Protein AF-A0A7S1UWD3-F1 (afdb_monomer_lite)

Structure (mmCIF, N/CA/C/O backbone):
data_AF-A0A7S1UWD3-F1
#
_entry.id   AF-A0A7S1UWD3-F1
#
loop_
_atom_site.group_PDB
_atom_site.id
_atom_site.type_symbol
_atom_site.label_atom_id
_atom_site.label_alt_id
_atom_site.label_comp_id
_atom_site.label_asym_id
_atom_site.label_entity_id
_atom_site.label_seq_id
_atom_site.pdbx_PDB_ins_code
_atom_site.Cartn_x
_atom_site.Cartn_y
_atom_site.Cartn_z
_atom_site.occupancy
_atom_site.B_iso_or_equiv
_atom_site.auth_seq_id
_atom_site.auth_comp_id
_atom_site.auth_asym_id
_atom_site.auth_atom_id
_atom_site.pdbx_PDB_model_num
ATOM 1 N N . ASP A 1 1 ? 11.982 -4.960 -33.758 1.00 62.12 1 ASP A N 1
ATOM 2 C CA . ASP A 1 1 ? 10.797 -4.150 -33.441 1.00 62.12 1 ASP A CA 1
ATOM 3 C C . ASP A 1 1 ? 10.276 -4.615 -32.092 1.00 62.12 1 ASP A C 1
ATOM 5 O O . ASP A 1 1 ? 10.115 -5.824 -31.937 1.00 62.12 1 ASP A O 1
ATOM 9 N N . ALA A 1 2 ? 10.135 -3.723 -31.107 1.00 64.19 2 ALA A N 1
ATOM 10 C CA . ALA A 1 2 ? 9.857 -4.114 -29.715 1.00 64.19 2 ALA A CA 1
ATOM 11 C C . ALA A 1 2 ? 8.554 -4.932 -29.602 1.00 64.19 2 ALA A C 1
ATOM 13 O O . ALA A 1 2 ? 8.504 -5.930 -28.877 1.00 64.19 2 ALA A O 1
ATOM 14 N N . ASP A 1 3 ? 7.560 -4.586 -30.423 1.00 70.38 3 ASP A N 1
ATOM 15 C CA . ASP A 1 3 ? 6.267 -5.271 -30.523 1.00 70.38 3 ASP A CA 1
ATOM 16 C C . ASP A 1 3 ? 6.374 -6.713 -31.040 1.00 70.38 3 ASP A C 1
ATOM 18 O O . ASP A 1 3 ? 5.574 -7.573 -30.670 1.00 70.38 3 ASP A O 1
ATOM 22 N N . VAL A 1 4 ? 7.364 -7.012 -31.888 1.00 78.88 4 VAL A N 1
ATOM 23 C CA . VAL A 1 4 ? 7.587 -8.370 -32.413 1.00 78.88 4 VAL A CA 1
ATOM 24 C C . VAL A 1 4 ? 8.214 -9.258 -31.337 1.00 78.88 4 VAL A C 1
ATOM 26 O O . VAL A 1 4 ? 7.774 -10.393 -31.152 1.00 78.88 4 VAL A O 1
ATOM 29 N N . THR A 1 5 ? 9.168 -8.730 -30.566 1.00 86.38 5 THR A N 1
ATOM 30 C CA . THR A 1 5 ? 9.818 -9.446 -29.454 1.00 86.38 5 THR A CA 1
ATOM 31 C C . THR A 1 5 ? 8.854 -9.774 -28.313 1.00 86.38 5 THR A C 1
ATOM 33 O O . THR A 1 5 ? 8.810 -10.922 -27.885 1.00 86.38 5 THR A O 1
ATOM 36 N N . TRP A 1 6 ? 7.988 -8.839 -27.896 1.00 90.94 6 TRP A N 1
ATOM 37 C CA . TRP A 1 6 ? 6.956 -9.104 -26.876 1.00 90.94 6 TRP A CA 1
ATOM 38 C C . TRP A 1 6 ? 5.924 -10.162 -27.307 1.00 90.94 6 TRP A C 1
ATOM 40 O O . TRP A 1 6 ? 5.303 -10.826 -26.467 1.00 90.94 6 TRP A O 1
ATOM 50 N N . ARG A 1 7 ? 5.719 -10.338 -28.618 1.00 86.81 7 ARG A N 1
ATOM 51 C CA . ARG A 1 7 ? 4.835 -11.377 -29.165 1.00 86.81 7 ARG A CA 1
ATOM 52 C C . ARG A 1 7 ? 5.518 -12.738 -29.227 1.00 86.81 7 ARG A C 1
ATOM 54 O O . ARG A 1 7 ? 4.904 -13.711 -28.792 1.00 86.81 7 ARG A O 1
ATOM 61 N N . GLN A 1 8 ? 6.740 -12.787 -29.755 1.00 90.44 8 GLN A N 1
ATOM 62 C CA . GLN A 1 8 ? 7.471 -14.026 -30.037 1.00 90.44 8 GLN A CA 1
ATOM 63 C C . GLN A 1 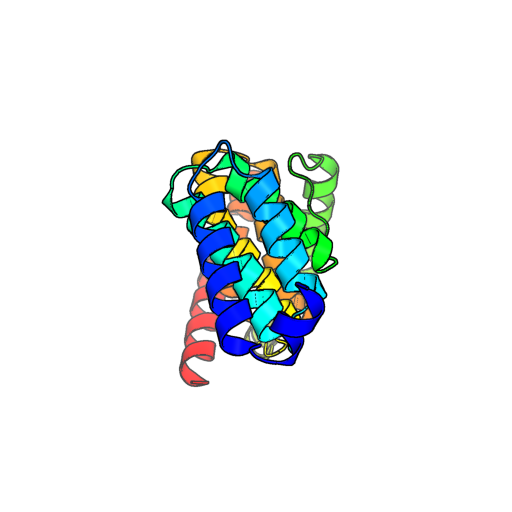8 ? 8.158 -14.613 -28.798 1.00 90.44 8 GLN A C 1
ATOM 65 O O . GLN A 1 8 ? 8.059 -15.811 -28.573 1.00 90.44 8 GLN A O 1
ATOM 70 N N . GLU A 1 9 ? 8.778 -13.771 -27.971 1.00 92.31 9 GLU A N 1
ATOM 71 C CA . GLU A 1 9 ? 9.631 -14.168 -26.843 1.00 92.31 9 GLU A CA 1
ATOM 72 C C . GLU A 1 9 ? 9.162 -13.481 -25.552 1.00 92.31 9 GLU A C 1
ATOM 74 O O . GLU A 1 9 ? 9.912 -12.756 -24.897 1.00 92.31 9 GLU A O 1
ATOM 79 N N . TYR A 1 10 ? 7.878 -13.644 -25.215 1.00 93.06 10 TYR A N 1
ATOM 80 C CA . TYR A 1 10 ? 7.227 -12.898 -24.130 1.00 93.06 10 TYR A CA 1
ATOM 81 C C . TYR A 1 10 ? 7.935 -13.044 -22.782 1.00 93.06 10 TYR A C 1
ATOM 83 O O . TYR A 1 10 ? 8.264 -12.033 -22.168 1.00 93.06 10 TYR A O 1
ATOM 91 N N . ASP A 1 11 ? 8.187 -14.277 -22.340 1.00 91.44 11 ASP A N 1
ATOM 92 C CA . ASP A 1 11 ? 8.731 -14.538 -21.004 1.00 91.44 11 ASP A CA 1
ATOM 93 C C . ASP A 1 11 ? 10.151 -13.980 -20.859 1.00 91.44 11 ASP A C 1
ATOM 95 O O . ASP A 1 11 ? 10.463 -13.318 -19.869 1.00 91.44 11 ASP A O 1
ATOM 99 N N . LEU A 1 12 ? 10.991 -14.166 -21.885 1.00 92.88 12 LEU A N 1
ATOM 100 C CA . LEU A 1 12 ? 12.338 -13.598 -21.924 1.00 92.88 12 LEU A CA 1
ATOM 101 C C . LEU A 1 12 ? 12.298 -12.067 -21.970 1.00 92.88 12 LEU A C 1
ATOM 103 O O . LEU A 1 12 ? 13.032 -11.404 -21.238 1.00 92.88 12 LEU A O 1
ATOM 107 N N . THR A 1 13 ? 11.430 -11.498 -22.808 1.00 94.06 13 THR A N 1
ATOM 108 C CA . THR A 1 13 ? 11.299 -10.043 -22.943 1.00 94.06 13 THR A CA 1
ATOM 109 C C . THR A 1 13 ? 10.831 -9.421 -21.631 1.00 94.06 13 THR A C 1
ATOM 111 O O . THR A 1 13 ? 11.405 -8.425 -21.191 1.00 94.06 13 THR A O 1
ATOM 114 N N . LEU A 1 14 ? 9.844 -10.029 -20.971 1.00 92.75 14 LEU A N 1
ATOM 115 C CA . LEU A 1 14 ? 9.355 -9.605 -19.665 1.00 92.75 14 LEU A CA 1
ATOM 116 C C . LEU A 1 14 ? 10.456 -9.680 -18.603 1.00 92.75 14 LEU A C 1
ATOM 118 O O . LEU A 1 14 ? 10.642 -8.717 -17.865 1.00 92.75 14 LEU A O 1
ATOM 122 N N . ALA A 1 15 ? 11.197 -10.789 -18.541 1.00 91.94 15 ALA A N 1
ATOM 123 C CA . ALA A 1 15 ? 12.293 -10.956 -17.589 1.00 91.94 15 ALA A CA 1
ATOM 124 C C . ALA A 1 15 ? 13.366 -9.870 -17.763 1.00 91.94 15 ALA A C 1
ATOM 126 O O . ALA A 1 15 ? 13.742 -9.223 -16.791 1.00 91.94 15 ALA A O 1
ATOM 127 N N . LEU A 1 16 ? 13.792 -9.600 -19.001 1.00 93.00 16 LEU A N 1
ATOM 128 C CA . LEU A 1 16 ? 14.777 -8.553 -19.291 1.00 93.00 16 LEU A CA 1
ATOM 129 C C . LEU A 1 16 ? 14.284 -7.156 -18.901 1.00 93.00 16 LEU A C 1
ATOM 131 O O . LEU A 1 16 ? 15.054 -6.371 -18.352 1.00 93.00 16 LEU A O 1
ATOM 135 N N . HIS A 1 17 ? 13.013 -6.838 -19.160 1.00 92.69 17 HIS A N 1
ATOM 136 C CA . HIS A 1 17 ? 12.462 -5.542 -18.765 1.00 92.69 17 HIS A CA 1
ATOM 137 C C . HIS A 1 17 ? 12.309 -5.420 -17.245 1.00 92.69 17 HIS A C 1
ATOM 139 O O . HIS A 1 17 ? 12.583 -4.347 -16.715 1.00 92.69 17 HIS A O 1
ATOM 145 N N . ASN A 1 18 ? 11.926 -6.491 -16.538 1.00 90.25 18 ASN A N 1
ATOM 146 C CA . ASN A 1 18 ? 11.877 -6.491 -15.072 1.00 90.25 18 ASN A CA 1
ATOM 147 C C . ASN A 1 18 ? 13.268 -6.233 -14.475 1.00 90.25 18 ASN A C 1
ATOM 149 O O . ASN A 1 18 ? 13.407 -5.365 -13.618 1.00 90.25 18 ASN A O 1
ATOM 153 N N . GLU A 1 19 ? 14.307 -6.910 -14.974 1.00 89.81 19 GLU A N 1
ATOM 154 C CA . GLU A 1 19 ? 15.689 -6.683 -14.526 1.00 89.81 19 GLU A CA 1
ATOM 155 C C . GLU A 1 19 ? 16.173 -5.262 -14.843 1.00 89.81 19 GLU A C 1
ATOM 157 O O . GLU A 1 19 ? 16.812 -4.616 -14.012 1.00 89.81 19 GLU A O 1
ATOM 162 N N . LEU A 1 20 ? 15.824 -4.730 -16.020 1.00 90.62 20 LEU A N 1
ATOM 163 C CA . LEU A 1 20 ? 16.138 -3.349 -16.381 1.00 90.62 20 LEU A CA 1
ATOM 164 C C . LEU A 1 20 ? 15.432 -2.341 -15.462 1.00 90.62 20 LEU A C 1
ATOM 166 O O . LEU A 1 20 ? 16.062 -1.374 -15.029 1.00 90.62 20 LEU A O 1
ATOM 170 N N . ALA A 1 21 ? 14.149 -2.556 -15.153 1.00 88.81 21 ALA A N 1
ATOM 171 C CA . ALA A 1 21 ? 13.386 -1.708 -14.240 1.00 88.81 21 ALA A CA 1
ATOM 172 C C . ALA A 1 21 ? 14.008 -1.735 -12.839 1.00 88.81 21 ALA A C 1
ATOM 174 O O . ALA A 1 21 ? 14.338 -0.683 -12.295 1.00 88.81 21 ALA A O 1
ATOM 175 N N . LEU A 1 22 ? 14.272 -2.933 -12.309 1.00 85.44 22 LEU A N 1
ATOM 176 C CA . LEU A 1 22 ? 14.923 -3.145 -11.018 1.00 85.44 22 LEU A CA 1
ATOM 177 C C . LEU A 1 22 ? 16.284 -2.452 -10.923 1.00 85.44 22 LEU A C 1
ATOM 179 O O . LEU A 1 22 ? 16.548 -1.738 -9.955 1.00 85.44 22 LEU A O 1
ATOM 183 N N . ALA A 1 23 ? 17.150 -2.643 -11.920 1.00 87.56 23 ALA A N 1
ATOM 184 C CA . ALA A 1 23 ? 18.456 -1.994 -11.963 1.00 87.56 23 ALA A CA 1
ATOM 185 C C . ALA A 1 23 ? 18.325 -0.465 -12.017 1.00 87.56 23 ALA A C 1
ATOM 187 O O . ALA A 1 23 ? 19.024 0.238 -11.290 1.00 87.56 23 ALA A O 1
ATOM 188 N N . SER A 1 24 ? 17.389 0.047 -12.822 1.00 86.62 24 SER A N 1
ATOM 189 C CA . SER A 1 24 ? 17.163 1.488 -12.969 1.00 86.62 24 SER A CA 1
ATOM 190 C C . SER A 1 24 ? 16.614 2.121 -11.689 1.00 86.62 24 SER A C 1
ATOM 192 O O . SER A 1 24 ? 17.069 3.191 -11.309 1.00 86.62 24 SER A O 1
ATOM 194 N N . CYS A 1 25 ? 15.683 1.462 -10.995 1.00 82.44 25 CYS A N 1
ATOM 195 C CA . CYS A 1 25 ? 15.101 1.950 -9.739 1.00 82.44 25 CYS A CA 1
ATOM 196 C C . CYS A 1 25 ? 16.119 1.987 -8.579 1.00 82.44 25 CYS A C 1
ATOM 198 O O . CYS A 1 25 ? 16.052 2.839 -7.691 1.00 82.44 25 CYS A O 1
ATOM 200 N N . LYS A 1 26 ? 17.138 1.119 -8.613 1.00 83.06 26 LYS A N 1
ATOM 201 C CA . LYS A 1 26 ? 18.255 1.165 -7.655 1.00 83.06 26 LYS A CA 1
ATOM 202 C C . LYS A 1 26 ? 19.197 2.353 -7.876 1.00 83.06 26 LYS A C 1
ATOM 204 O O . LYS A 1 26 ? 19.932 2.721 -6.962 1.00 83.06 26 LYS A O 1
ATOM 209 N N . CYS A 1 27 ? 19.175 2.981 -9.047 1.00 81.00 27 CYS A N 1
ATOM 210 C CA . CYS A 1 27 ? 19.981 4.158 -9.353 1.00 81.00 27 CYS A CA 1
ATOM 211 C C . CYS A 1 27 ? 19.122 5.430 -9.248 1.00 81.00 27 CYS A C 1
ATOM 213 O O . CYS A 1 27 ? 18.302 5.680 -10.126 1.00 81.00 27 CYS A O 1
ATOM 215 N N . ALA A 1 28 ? 19.342 6.270 -8.228 1.00 63.59 28 ALA A N 1
ATOM 216 C CA . ALA A 1 28 ? 18.534 7.476 -7.971 1.00 63.59 28 ALA A CA 1
ATOM 217 C C . ALA A 1 28 ? 18.358 8.390 -9.206 1.00 63.59 28 ALA A C 1
ATOM 219 O O . ALA A 1 28 ? 17.270 8.887 -9.487 1.00 63.59 28 ALA A O 1
ATOM 220 N N . GLU A 1 29 ? 19.410 8.552 -10.015 1.00 70.75 29 GLU A N 1
ATOM 221 C CA . GLU A 1 29 ? 19.400 9.396 -11.222 1.00 70.75 29 GLU A CA 1
ATOM 222 C C . GLU A 1 29 ? 18.566 8.817 -12.387 1.00 70.75 29 GLU A C 1
ATOM 224 O O . GLU A 1 29 ? 18.327 9.495 -13.384 1.00 70.75 29 GLU A O 1
ATOM 229 N N . SER A 1 30 ? 18.106 7.565 -12.283 1.00 74.69 30 SER A N 1
ATOM 230 C CA . SER A 1 30 ? 17.437 6.813 -13.357 1.00 74.69 30 SER A CA 1
ATOM 231 C C . SER A 1 30 ? 15.945 6.580 -13.114 1.00 74.69 30 SER A C 1
ATOM 233 O O . SER A 1 30 ? 15.326 5.765 -13.796 1.00 74.69 30 SER A O 1
ATOM 235 N N . ASN A 1 31 ? 15.318 7.331 -12.208 1.00 71.00 31 ASN A N 1
ATOM 236 C CA . ASN A 1 31 ? 13.901 7.166 -11.875 1.00 71.00 31 ASN A CA 1
ATOM 237 C C . ASN A 1 31 ? 12.952 7.274 -13.081 1.00 71.00 31 ASN A C 1
ATOM 239 O O . ASN A 1 31 ? 12.037 6.467 -13.235 1.00 71.00 31 ASN A O 1
ATOM 243 N N . ALA A 1 32 ? 13.206 8.226 -13.984 1.00 79.69 32 ALA A N 1
ATOM 244 C CA . ALA A 1 32 ? 12.443 8.363 -15.225 1.00 79.69 32 ALA A CA 1
ATOM 245 C C . ALA A 1 32 ? 12.623 7.152 -16.160 1.00 79.69 32 ALA A C 1
ATOM 247 O O . ALA A 1 32 ? 11.694 6.768 -16.870 1.00 79.69 32 ALA A O 1
ATOM 248 N N . ILE A 1 33 ? 13.807 6.528 -16.148 1.00 85.62 33 ILE A N 1
ATOM 249 C CA . ILE A 1 33 ? 14.084 5.298 -16.899 1.00 85.62 33 ILE A CA 1
ATOM 250 C C . ILE A 1 33 ? 13.343 4.128 -16.253 1.00 85.62 33 ILE A C 1
ATOM 252 O O . ILE A 1 33 ? 12.736 3.341 -16.978 1.00 85.62 33 ILE A O 1
ATOM 256 N N . CYS A 1 34 ? 13.326 4.044 -14.919 1.00 86.12 34 CYS A N 1
ATOM 257 C CA . CYS A 1 34 ? 12.550 3.030 -14.213 1.00 86.12 34 CYS A CA 1
ATOM 258 C C . CYS A 1 34 ? 11.057 3.145 -14.554 1.00 86.12 34 CYS A C 1
ATOM 260 O O . CYS A 1 34 ? 10.484 2.187 -15.064 1.00 86.12 34 CYS A O 1
ATOM 262 N N . GLN A 1 35 ? 10.455 4.332 -14.399 1.00 84.62 35 GLN A N 1
ATOM 263 C CA . GLN A 1 35 ? 9.047 4.572 -14.748 1.00 84.62 35 GLN A CA 1
ATOM 264 C C . GLN A 1 35 ? 8.747 4.214 -16.205 1.00 84.62 35 GLN A C 1
ATOM 266 O O . GLN A 1 35 ? 7.854 3.418 -16.461 1.00 84.62 35 GLN A O 1
ATOM 271 N N . LYS A 1 36 ? 9.557 4.687 -17.160 1.00 89.69 36 LYS A N 1
ATOM 272 C CA . LYS A 1 36 ? 9.378 4.361 -18.583 1.00 89.69 36 LYS A CA 1
ATOM 273 C C . LYS A 1 36 ? 9.504 2.860 -18.877 1.00 89.69 36 LYS A C 1
ATOM 275 O O . LYS A 1 36 ? 8.805 2.328 -19.744 1.00 89.69 36 LYS A O 1
ATOM 280 N N . THR A 1 37 ? 10.415 2.172 -18.192 1.00 90.44 37 THR A N 1
ATOM 281 C CA . THR A 1 37 ? 10.592 0.721 -18.343 1.00 90.44 37 THR A CA 1
ATOM 282 C C . THR A 1 37 ? 9.378 -0.012 -17.787 1.00 90.44 37 THR A C 1
ATOM 284 O O . THR A 1 37 ? 8.851 -0.903 -18.451 1.00 90.44 37 THR A O 1
ATOM 287 N N . VAL A 1 38 ? 8.871 0.418 -16.631 1.00 90.06 38 VAL A N 1
ATOM 288 C CA . VAL A 1 38 ? 7.646 -0.125 -16.044 1.00 90.06 38 VAL A CA 1
ATOM 289 C C . VAL A 1 38 ? 6.444 0.157 -16.939 1.00 90.06 38 VAL A C 1
ATOM 291 O O . VAL A 1 38 ? 5.722 -0.780 -17.242 1.00 90.06 38 VAL A O 1
ATOM 294 N N . ASP A 1 39 ? 6.278 1.359 -17.488 1.00 90.81 39 ASP A N 1
ATOM 295 C CA . ASP A 1 39 ? 5.228 1.668 -18.472 1.00 90.81 39 ASP A CA 1
ATOM 296 C C . ASP A 1 39 ? 5.269 0.736 -19.688 1.00 90.81 39 ASP A C 1
ATOM 298 O O . ASP A 1 39 ? 4.234 0.275 -20.183 1.00 90.81 39 ASP A O 1
ATOM 302 N N . THR A 1 40 ? 6.477 0.413 -20.154 1.00 92.75 40 THR A N 1
ATOM 303 C CA . THR A 1 40 ? 6.677 -0.534 -21.257 1.00 92.75 40 THR A CA 1
ATOM 304 C C . THR A 1 40 ? 6.215 -1.936 -20.864 1.00 92.75 40 THR A C 1
ATOM 306 O O . THR A 1 40 ? 5.530 -2.592 -21.650 1.00 92.75 40 THR A O 1
ATOM 309 N N . ILE A 1 41 ? 6.529 -2.383 -19.643 1.00 92.31 41 ILE A N 1
ATOM 310 C CA . ILE A 1 41 ? 6.026 -3.648 -19.092 1.00 92.31 41 ILE A CA 1
ATOM 311 C C . ILE A 1 41 ? 4.496 -3.600 -19.012 1.00 92.31 41 ILE A C 1
ATOM 313 O O . ILE A 1 41 ? 3.829 -4.465 -19.574 1.00 92.31 41 ILE A O 1
ATOM 317 N N . LEU A 1 42 ? 3.926 -2.564 -18.392 1.00 90.25 42 LEU A N 1
ATOM 318 C CA . LEU A 1 42 ? 2.484 -2.394 -18.191 1.00 90.25 42 LEU A CA 1
ATOM 319 C C . LEU A 1 42 ? 1.690 -2.414 -19.500 1.00 90.25 42 LEU A C 1
ATOM 321 O O . LEU A 1 42 ? 0.586 -2.955 -19.533 1.00 90.25 42 LEU A O 1
ATOM 325 N N . SER A 1 43 ? 2.263 -1.872 -20.574 1.00 91.69 43 SER A N 1
ATOM 326 C CA . SER A 1 43 ? 1.649 -1.849 -21.906 1.00 91.69 43 SER A CA 1
ATOM 327 C C . SER A 1 43 ? 1.654 -3.214 -22.604 1.00 91.69 43 SER A C 1
ATOM 329 O O . SER A 1 43 ? 0.873 -3.428 -23.527 1.00 91.69 43 SER A O 1
ATOM 331 N N . ASN A 1 44 ? 2.524 -4.139 -22.180 1.00 91.94 44 ASN A N 1
ATOM 332 C CA . ASN A 1 44 ? 2.742 -5.425 -22.848 1.00 91.94 44 ASN A CA 1
ATOM 333 C C . ASN A 1 44 ? 2.388 -6.651 -21.998 1.00 91.94 44 ASN A C 1
ATOM 335 O O . ASN A 1 44 ? 2.346 -7.770 -22.521 1.00 91.94 44 ASN A O 1
ATOM 339 N N . VAL A 1 45 ? 2.150 -6.493 -20.693 1.00 90.00 45 VAL A N 1
ATOM 340 C CA . VAL A 1 45 ? 1.805 -7.627 -19.833 1.00 90.00 45 VAL A CA 1
ATOM 341 C C . VAL A 1 45 ? 0.496 -8.290 -20.253 1.00 90.00 45 VAL A C 1
ATOM 343 O O . VAL A 1 45 ? -0.504 -7.641 -20.545 1.00 90.00 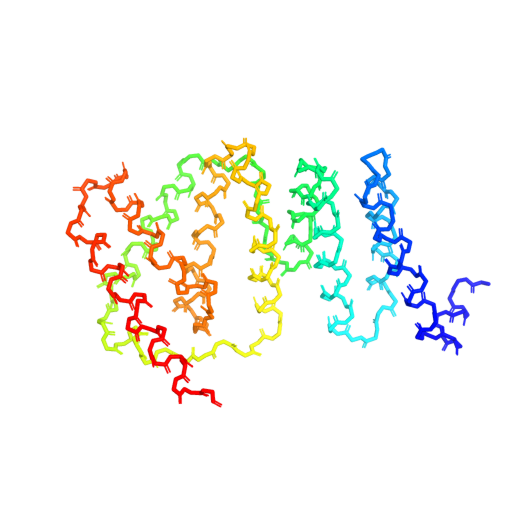45 VAL A O 1
ATOM 346 N N . ARG A 1 46 ? 0.496 -9.624 -20.232 1.00 88.00 46 ARG A N 1
ATOM 347 C CA . ARG A 1 46 ? -0.662 -10.448 -20.604 1.00 88.00 46 ARG A CA 1
ATOM 348 C C . ARG A 1 46 ? -1.544 -10.811 -19.410 1.00 88.00 46 ARG A C 1
ATOM 350 O O . ARG A 1 46 ? -2.647 -11.312 -19.603 1.00 88.00 46 ARG A O 1
ATOM 357 N N . CYS A 1 47 ? -1.065 -10.589 -18.185 1.00 86.38 47 CYS A N 1
ATOM 358 C CA . CYS A 1 47 ? -1.792 -10.912 -16.964 1.00 86.38 47 CYS A CA 1
ATOM 359 C C . CYS A 1 47 ? -1.564 -9.876 -15.858 1.00 86.38 47 CYS A C 1
ATOM 361 O O . CYS A 1 47 ? -0.558 -9.163 -15.816 1.00 86.38 47 CYS A O 1
ATOM 363 N N . VAL A 1 48 ? -2.524 -9.842 -14.939 1.00 85.38 48 VAL A N 1
ATOM 364 C CA . VAL A 1 48 ? -2.572 -8.933 -13.792 1.00 85.38 48 VAL A CA 1
ATOM 365 C C . VAL A 1 48 ? -1.403 -9.180 -12.828 1.00 85.38 48 VAL A C 1
ATOM 367 O O . VAL A 1 48 ? -0.771 -8.230 -12.377 1.00 85.38 48 VAL A O 1
ATOM 370 N N . SER A 1 49 ? -1.025 -10.444 -12.610 1.00 86.50 49 SER A N 1
ATOM 371 C CA . SER A 1 49 ? 0.121 -10.816 -11.768 1.00 86.50 49 SER A CA 1
ATOM 372 C C . SER A 1 49 ? 1.441 -10.181 -12.236 1.00 86.50 49 SER A C 1
ATOM 374 O O . SER A 1 49 ? 2.168 -9.607 -11.428 1.00 86.50 49 SER A O 1
ATOM 376 N N . ASN A 1 50 ? 1.719 -10.175 -13.546 1.00 89.25 50 ASN A N 1
ATOM 377 C CA . ASN A 1 50 ? 2.944 -9.567 -14.079 1.00 89.25 50 ASN A CA 1
ATOM 378 C C . ASN A 1 50 ? 2.945 -8.037 -13.932 1.00 89.25 50 ASN A C 1
ATOM 380 O O . ASN A 1 50 ? 3.987 -7.454 -13.637 1.00 89.25 50 ASN A O 1
ATOM 384 N N . ARG A 1 51 ? 1.780 -7.386 -14.075 1.00 88.88 51 ARG A N 1
ATOM 385 C CA . ARG A 1 51 ? 1.613 -5.949 -13.776 1.00 88.88 51 ARG A CA 1
ATOM 386 C C . ARG A 1 51 ? 1.935 -5.653 -12.317 1.00 88.88 51 ARG A C 1
ATOM 388 O O . ARG A 1 51 ? 2.680 -4.728 -12.017 1.00 88.88 51 ARG A O 1
ATOM 395 N N . HIS A 1 52 ? 1.380 -6.452 -11.418 1.00 90.19 52 HIS A N 1
ATOM 396 C CA . HIS A 1 52 ? 1.572 -6.294 -9.985 1.00 90.19 52 HIS A CA 1
ATOM 397 C C . HIS A 1 52 ? 3.024 -6.489 -9.556 1.00 90.19 52 HIS A C 1
ATOM 399 O O . HIS A 1 52 ? 3.553 -5.683 -8.791 1.00 90.19 52 HIS A O 1
ATOM 405 N N . LYS A 1 53 ? 3.679 -7.517 -10.102 1.00 90.56 53 LYS A N 1
ATOM 406 C CA . LYS A 1 53 ? 5.093 -7.797 -9.860 1.00 90.56 53 LYS A CA 1
ATOM 407 C C . LYS A 1 53 ? 5.978 -6.610 -10.246 1.00 90.56 53 LYS A C 1
ATOM 409 O O . LYS A 1 53 ? 6.788 -6.185 -9.430 1.00 90.56 53 LYS A O 1
ATOM 414 N N . ALA A 1 54 ? 5.768 -6.033 -11.431 1.00 91.44 54 ALA A N 1
ATOM 415 C CA . ALA A 1 54 ? 6.560 -4.900 -11.910 1.00 91.44 54 ALA A CA 1
ATOM 416 C C . ALA A 1 54 ? 6.491 -3.687 -10.966 1.00 91.44 54 ALA A C 1
ATOM 418 O O . ALA A 1 54 ? 7.517 -3.063 -10.693 1.00 91.44 54 ALA A O 1
ATOM 419 N N . PHE A 1 55 ? 5.308 -3.370 -10.426 1.00 92.12 55 PHE A N 1
ATOM 420 C CA . PHE A 1 55 ? 5.174 -2.294 -9.443 1.00 92.12 55 PHE A CA 1
ATOM 421 C C . PHE A 1 55 ? 5.889 -2.614 -8.127 1.00 92.12 55 PHE A C 1
ATOM 423 O O . PHE A 1 55 ? 6.676 -1.797 -7.650 1.00 92.12 55 PHE A O 1
ATOM 430 N N . LEU A 1 56 ? 5.613 -3.787 -7.545 1.00 91.62 56 LEU A N 1
ATOM 431 C CA . LEU A 1 56 ? 6.131 -4.172 -6.229 1.00 91.62 56 LEU A CA 1
ATOM 432 C C . LEU A 1 56 ? 7.654 -4.250 -6.218 1.00 91.62 56 LEU A C 1
ATOM 434 O O . LEU A 1 56 ? 8.296 -3.648 -5.363 1.00 91.62 56 LEU A O 1
ATOM 438 N N . GLU A 1 57 ? 8.234 -4.938 -7.200 1.00 90.62 57 GLU A N 1
ATOM 439 C CA . GLU A 1 57 ? 9.682 -5.100 -7.301 1.00 90.62 57 GLU A CA 1
ATOM 440 C C . GLU A 1 57 ? 10.393 -3.758 -7.500 1.00 90.62 57 GLU A C 1
ATOM 442 O O . GLU A 1 57 ? 11.452 -3.534 -6.917 1.00 90.62 57 GLU A O 1
ATOM 447 N N . SER A 1 58 ? 9.788 -2.835 -8.251 1.00 89.88 58 SER A N 1
ATOM 448 C CA . SER A 1 58 ? 10.352 -1.501 -8.474 1.00 89.88 58 SER A CA 1
ATOM 449 C C . SER A 1 58 ? 10.359 -0.653 -7.196 1.00 89.88 58 SER A C 1
ATOM 451 O O . SER A 1 58 ? 11.394 -0.074 -6.868 1.00 89.88 58 SER A O 1
ATOM 453 N N . VAL A 1 59 ? 9.256 -0.627 -6.428 1.00 91.38 59 VAL A N 1
ATOM 454 C CA . VAL A 1 59 ? 9.220 0.060 -5.117 1.00 91.38 59 VAL A CA 1
ATOM 455 C C . VAL A 1 59 ? 10.235 -0.568 -4.166 1.00 91.38 59 VAL A C 1
ATOM 457 O O . VAL A 1 59 ? 11.060 0.141 -3.589 1.00 91.38 59 VAL A O 1
ATOM 460 N N . HIS A 1 60 ? 10.214 -1.897 -4.045 1.00 90.12 60 HIS A N 1
ATOM 461 C CA . HIS A 1 60 ? 11.103 -2.639 -3.158 1.00 90.12 60 HIS A CA 1
ATOM 462 C C . HIS A 1 60 ? 12.581 -2.395 -3.498 1.00 90.12 60 HIS A C 1
ATOM 464 O O . HIS A 1 60 ? 13.399 -2.125 -2.618 1.00 90.12 60 HIS A O 1
ATOM 470 N N . GLY A 1 61 ? 12.928 -2.424 -4.788 1.00 87.62 61 GLY A N 1
ATOM 471 C CA . GLY A 1 61 ? 14.275 -2.162 -5.286 1.00 87.62 61 GLY A CA 1
ATOM 472 C C . GLY A 1 61 ? 14.786 -0.767 -4.925 1.00 87.62 61 GLY A C 1
ATOM 473 O O . GLY A 1 61 ? 15.914 -0.651 -4.440 1.00 87.62 61 GLY A O 1
ATOM 474 N N . SER A 1 62 ? 13.961 0.271 -5.104 1.00 87.00 62 SER A N 1
ATOM 475 C CA . SER A 1 62 ? 14.300 1.647 -4.713 1.00 87.00 62 SER A CA 1
ATOM 476 C C . SER A 1 62 ? 14.469 1.791 -3.199 1.00 87.00 62 SER A C 1
ATOM 478 O O . SER A 1 62 ? 15.448 2.38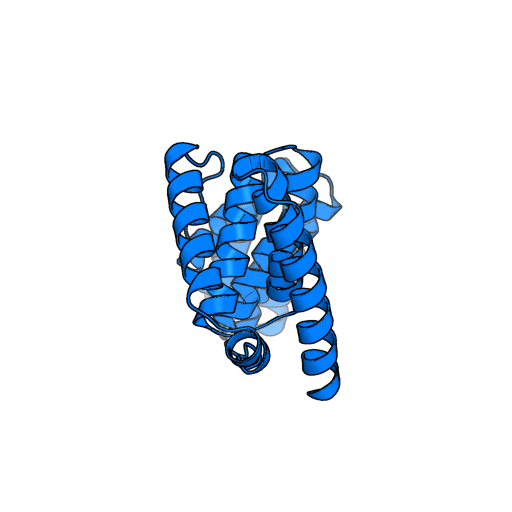9 -2.746 1.00 87.00 62 SER A O 1
ATOM 480 N N . THR A 1 63 ? 13.569 1.189 -2.412 1.00 89.06 63 THR A N 1
ATOM 481 C CA . THR A 1 63 ? 13.643 1.191 -0.942 1.00 89.06 63 THR A CA 1
ATOM 482 C C . THR A 1 63 ? 14.940 0.539 -0.453 1.00 89.06 63 THR A C 1
ATOM 484 O O . THR A 1 63 ? 15.653 1.128 0.359 1.00 89.06 63 THR A O 1
ATOM 487 N N . LEU A 1 64 ? 15.305 -0.635 -0.984 1.00 87.06 64 LEU A N 1
ATOM 488 C CA . LEU A 1 64 ? 16.544 -1.334 -0.615 1.00 87.06 64 LEU A CA 1
ATOM 489 C C . LEU A 1 64 ? 17.820 -0.583 -1.022 1.00 87.06 64 LEU A C 1
ATOM 491 O O . LEU A 1 64 ? 18.852 -0.740 -0.370 1.00 87.06 64 LEU A O 1
ATOM 495 N N . ALA A 1 65 ? 17.770 0.219 -2.086 1.00 86.31 65 ALA A N 1
ATOM 496 C CA . ALA A 1 65 ? 18.897 1.044 -2.519 1.00 86.31 65 ALA A CA 1
ATOM 497 C C . ALA A 1 65 ? 19.080 2.323 -1.682 1.00 86.31 65 ALA A C 1
ATOM 499 O O . ALA A 1 65 ? 20.072 3.026 -1.862 1.00 86.31 65 ALA A O 1
ATOM 500 N N . GLY A 1 66 ? 18.149 2.631 -0.773 1.00 86.00 66 GLY A N 1
ATOM 501 C CA . GLY A 1 66 ? 18.160 3.869 0.008 1.00 86.00 66 GLY A CA 1
ATOM 502 C C . GLY A 1 66 ? 17.618 5.089 -0.743 1.00 86.00 66 GLY A C 1
ATOM 503 O O . GLY A 1 66 ? 17.682 6.197 -0.213 1.00 86.00 66 GLY A O 1
ATOM 504 N N . ASN A 1 67 ? 17.039 4.901 -1.933 1.00 88.81 67 ASN A N 1
ATOM 505 C CA . ASN A 1 67 ? 16.395 5.956 -2.722 1.00 88.81 67 ASN A CA 1
ATOM 506 C C . ASN A 1 67 ? 14.957 6.153 -2.212 1.00 88.81 67 ASN A C 1
ATOM 508 O O . ASN A 1 67 ? 13.979 5.776 -2.860 1.00 88.81 67 ASN A O 1
ATOM 512 N N . LEU A 1 68 ? 14.827 6.611 -0.965 1.00 90.62 68 LEU A N 1
ATOM 513 C CA . LEU A 1 68 ? 13.562 6.556 -0.227 1.00 90.62 68 LEU A CA 1
ATOM 514 C C . LEU A 1 68 ? 12.508 7.513 -0.793 1.00 90.62 68 LEU A C 1
ATOM 516 O O . LEU A 1 68 ? 11.336 7.151 -0.881 1.00 90.62 68 LEU A O 1
ATOM 520 N N . ASP A 1 69 ? 12.908 8.723 -1.187 1.00 90.12 69 ASP A N 1
ATOM 521 C CA . ASP A 1 69 ? 11.994 9.710 -1.772 1.00 90.12 69 ASP A CA 1
ATOM 522 C C . ASP A 1 69 ? 11.477 9.232 -3.131 1.00 90.12 69 ASP A C 1
ATOM 524 O O . ASP A 1 69 ? 10.285 9.335 -3.426 1.00 90.12 69 ASP A O 1
ATOM 528 N N . GLU A 1 70 ? 12.367 8.635 -3.917 1.00 87.31 70 GLU A N 1
ATOM 529 C CA . GLU A 1 70 ? 12.090 8.017 -5.202 1.00 87.31 70 GLU A CA 1
ATOM 530 C C . GLU A 1 70 ? 11.157 6.811 -5.070 1.00 87.31 70 GLU A C 1
ATOM 532 O O . GLU A 1 70 ? 10.220 6.672 -5.858 1.00 87.31 70 GLU A O 1
ATOM 537 N N . ALA A 1 71 ? 11.380 5.962 -4.062 1.00 89.81 71 ALA A N 1
ATOM 538 C CA . ALA A 1 71 ? 10.507 4.838 -3.746 1.00 89.81 71 ALA A CA 1
ATOM 539 C C . ALA A 1 71 ? 9.088 5.317 -3.407 1.00 89.81 71 ALA A C 1
ATOM 541 O O . ALA A 1 71 ? 8.111 4.721 -3.864 1.00 89.81 71 ALA A O 1
ATOM 542 N N . LEU A 1 72 ? 8.961 6.422 -2.659 1.00 92.31 72 LEU A N 1
ATOM 543 C CA . LEU A 1 72 ? 7.660 7.030 -2.387 1.00 92.31 72 LEU A CA 1
ATOM 544 C C . LEU A 1 72 ? 7.017 7.588 -3.653 1.00 92.31 72 LEU A C 1
ATOM 546 O O . LEU A 1 72 ? 5.844 7.321 -3.890 1.00 92.31 72 LEU A O 1
ATOM 550 N N . ASP A 1 73 ? 7.750 8.338 -4.473 1.00 91.12 73 ASP A N 1
ATOM 551 C CA . ASP A 1 73 ? 7.199 8.925 -5.699 1.00 91.12 73 ASP A CA 1
ATOM 552 C C . ASP A 1 73 ? 6.715 7.846 -6.671 1.00 91.12 73 ASP A C 1
ATOM 554 O O . ASP A 1 73 ? 5.604 7.934 -7.201 1.00 91.12 73 ASP A O 1
ATOM 558 N N . PHE A 1 74 ? 7.507 6.788 -6.847 1.00 90.00 74 PHE A N 1
ATOM 559 C CA . PHE A 1 74 ? 7.123 5.647 -7.665 1.00 90.00 74 PHE A CA 1
ATOM 560 C C . PHE A 1 74 ? 5.938 4.881 -7.057 1.00 90.00 74 PHE A C 1
ATOM 562 O O . PHE A 1 74 ? 4.991 4.562 -7.772 1.00 90.00 74 PHE A O 1
ATOM 569 N N . GLY A 1 75 ? 5.933 4.631 -5.744 1.00 92.81 75 GLY A N 1
ATOM 570 C CA . GLY A 1 75 ? 4.822 3.960 -5.061 1.00 92.81 75 GLY A CA 1
ATOM 571 C C . GLY A 1 75 ? 3.506 4.738 -5.160 1.00 92.81 75 GLY A C 1
ATOM 572 O O . GLY A 1 75 ? 2.456 4.160 -5.439 1.00 92.81 75 GLY A O 1
ATOM 573 N N . LEU A 1 76 ? 3.549 6.067 -5.027 1.00 94.12 76 LEU A N 1
ATOM 574 C CA . LEU A 1 76 ? 2.384 6.941 -5.209 1.00 94.12 76 LEU A CA 1
ATOM 575 C C . LEU A 1 76 ? 1.864 6.918 -6.649 1.00 94.12 76 LEU A C 1
ATOM 577 O O . LEU A 1 76 ? 0.649 6.908 -6.863 1.00 94.12 76 LEU A O 1
ATOM 581 N N . TRP A 1 77 ? 2.770 6.896 -7.628 1.00 92.50 77 TRP A N 1
ATOM 582 C CA . TRP A 1 77 ? 2.411 6.726 -9.031 1.00 92.50 77 TRP A CA 1
ATOM 583 C C . TRP A 1 77 ? 1.764 5.354 -9.284 1.00 92.50 77 TRP A C 1
ATOM 585 O O . TRP A 1 77 ? 0.669 5.296 -9.841 1.00 92.50 77 TRP A O 1
ATOM 595 N N . ALA A 1 78 ? 2.358 4.267 -8.786 1.00 92.25 78 ALA A N 1
ATOM 596 C CA . ALA A 1 78 ? 1.811 2.916 -8.908 1.00 92.25 78 ALA A CA 1
ATOM 597 C C . ALA A 1 78 ? 0.412 2.797 -8.275 1.00 92.25 78 ALA A C 1
ATOM 599 O O . ALA A 1 78 ? -0.502 2.225 -8.867 1.00 92.25 78 ALA A O 1
ATOM 600 N N . LEU A 1 79 ? 0.201 3.398 -7.099 1.00 94.12 79 LEU A N 1
ATOM 601 C CA . LEU A 1 79 ? -1.115 3.455 -6.459 1.00 94.12 79 LEU A CA 1
ATOM 602 C C . LEU A 1 79 ? -2.139 4.227 -7.302 1.00 94.12 79 LEU A C 1
ATOM 604 O O . LEU A 1 79 ? -3.297 3.816 -7.389 1.00 94.12 79 LEU A O 1
ATOM 608 N N . ASN A 1 80 ? -1.727 5.312 -7.962 1.00 94.00 80 ASN A N 1
ATOM 609 C CA . ASN A 1 80 ? -2.586 6.041 -8.892 1.00 94.00 80 ASN A CA 1
ATOM 610 C C . ASN A 1 80 ? -2.972 5.184 -10.111 1.00 94.00 80 ASN A C 1
ATOM 612 O O . ASN A 1 80 ? -4.148 5.143 -10.469 1.00 94.00 80 ASN A O 1
ATOM 616 N N . GLU A 1 81 ? -2.024 4.434 -10.680 1.00 90.56 81 GLU A N 1
ATOM 617 C CA . GLU A 1 81 ? -2.269 3.476 -11.772 1.00 90.56 81 GLU A CA 1
ATOM 618 C C . GLU A 1 81 ? -3.189 2.310 -11.375 1.00 90.56 81 GLU A C 1
ATOM 620 O O . GLU A 1 81 ? -3.792 1.662 -12.234 1.00 90.56 81 GLU A O 1
ATOM 625 N N . LEU A 1 82 ? -3.313 2.029 -10.076 1.00 90.50 82 LEU A N 1
ATOM 626 C CA . LEU A 1 82 ? -4.256 1.057 -9.514 1.00 90.50 82 LEU A CA 1
ATOM 627 C C . LEU A 1 82 ? -5.591 1.693 -9.083 1.00 90.50 82 LEU A C 1
ATOM 629 O O . LEU A 1 82 ? -6.447 1.016 -8.515 1.00 90.50 82 LEU A O 1
ATOM 633 N N . GLY A 1 83 ? -5.796 2.986 -9.350 1.00 92.50 83 GLY A N 1
ATOM 634 C CA . GLY A 1 83 ? -7.031 3.705 -9.024 1.00 92.50 83 GLY A CA 1
ATOM 635 C C . GLY A 1 83 ? -7.158 4.117 -7.553 1.00 92.50 83 GLY A C 1
ATOM 636 O O . GLY A 1 83 ? -8.259 4.436 -7.099 1.00 92.50 83 GLY A O 1
ATOM 637 N N . VAL A 1 84 ? -6.053 4.134 -6.801 1.00 93.75 84 VAL A N 1
ATOM 638 C CA . VAL A 1 84 ? -5.992 4.509 -5.378 1.00 93.75 84 VAL A CA 1
ATOM 639 C C . VAL A 1 84 ? -5.108 5.748 -5.209 1.00 93.75 84 VAL A C 1
ATOM 641 O O . VAL A 1 84 ? -4.016 5.672 -4.649 1.00 93.75 84 VAL A O 1
ATOM 644 N N . PRO A 1 85 ? -5.541 6.923 -5.697 1.00 92.00 85 PRO A N 1
ATOM 645 C CA . PRO A 1 85 ? -4.703 8.112 -5.676 1.00 92.00 85 PRO A CA 1
ATOM 646 C C . PRO A 1 85 ? -4.378 8.531 -4.238 1.00 92.00 85 PRO A C 1
ATOM 648 O O . PRO A 1 85 ? -5.267 8.790 -3.420 1.00 92.00 85 PRO A O 1
ATOM 651 N N . MET A 1 86 ? -3.087 8.668 -3.952 1.00 90.94 86 MET A N 1
ATOM 652 C CA . MET A 1 86 ? -2.569 9.179 -2.689 1.00 90.94 86 MET A CA 1
ATOM 653 C C . MET A 1 86 ? -1.638 10.361 -2.965 1.00 90.94 86 MET A C 1
ATOM 655 O O . MET A 1 86 ? -0.874 10.365 -3.924 1.00 90.94 86 MET A O 1
ATOM 659 N N . LYS A 1 87 ? -1.729 11.411 -2.146 1.00 90.88 87 LYS A N 1
ATOM 660 C CA . LYS A 1 87 ? -0.886 12.605 -2.289 1.00 90.88 87 LYS A CA 1
ATOM 661 C C . LYS A 1 87 ? 0.333 12.473 -1.392 1.00 90.88 87 LYS A C 1
ATOM 663 O O . LYS A 1 87 ? 0.139 12.195 -0.216 1.00 90.88 87 LYS A O 1
ATOM 668 N N . LYS A 1 88 ? 1.529 12.804 -1.895 1.00 90.81 88 LYS A N 1
ATOM 669 C CA . LYS A 1 88 ? 2.771 12.856 -1.093 1.00 90.81 88 LYS A CA 1
ATOM 670 C C . LYS A 1 88 ? 2.639 13.752 0.142 1.00 90.81 88 LYS A C 1
ATOM 672 O O . LYS A 1 88 ? 3.117 13.415 1.216 1.00 90.81 88 LYS A O 1
ATOM 677 N N . ASN A 1 89 ? 1.933 14.873 -0.019 1.00 90.69 89 ASN A N 1
ATOM 678 C CA . ASN A 1 89 ? 1.635 15.832 1.042 1.00 90.69 89 ASN A CA 1
ATOM 679 C C . ASN A 1 89 ? 0.113 15.948 1.222 1.00 90.69 89 ASN A C 1
ATOM 681 O O . ASN A 1 89 ? -0.528 16.807 0.604 1.00 90.69 89 ASN A O 1
ATOM 685 N N . PRO A 1 90 ? -0.509 15.048 2.000 1.00 89.88 90 PRO A N 1
ATOM 686 C CA . PRO A 1 90 ? -1.944 15.092 2.230 1.00 89.88 90 PRO A CA 1
ATOM 687 C C . PRO A 1 90 ? -2.328 16.269 3.143 1.00 89.88 90 PRO A C 1
ATOM 689 O O . PRO A 1 90 ? -1.605 16.651 4.060 1.00 89.88 90 PRO A O 1
ATOM 692 N N . SER A 1 91 ? -3.506 16.855 2.908 1.00 92.62 91 SER A N 1
ATOM 693 C CA . SER A 1 91 ? -4.033 17.926 3.766 1.00 92.62 91 SER A CA 1
ATOM 694 C C . SER A 1 91 ? -4.366 17.389 5.157 1.00 92.62 91 SER A C 1
ATOM 696 O O . SER A 1 91 ? -5.112 16.415 5.270 1.00 92.62 91 SER A O 1
ATOM 698 N N . LYS A 1 92 ? -3.904 18.074 6.213 1.00 88.88 92 LYS A N 1
ATOM 699 C CA . LYS A 1 92 ? -4.187 17.715 7.616 1.00 88.88 92 LYS A CA 1
ATOM 700 C C . LYS A 1 92 ? -5.687 17.563 7.890 1.00 88.88 92 LYS A C 1
ATOM 702 O O . LYS A 1 92 ? -6.105 16.587 8.504 1.00 88.88 92 LYS A O 1
ATOM 707 N N . LEU A 1 93 ? -6.507 18.488 7.382 1.00 91.19 93 LEU A N 1
ATOM 708 C CA . LEU A 1 93 ? -7.966 18.417 7.523 1.00 91.19 93 LEU A CA 1
ATOM 709 C C . LEU A 1 93 ? -8.551 17.218 6.769 1.00 91.19 93 LEU A C 1
ATOM 711 O O . LEU A 1 93 ? -9.420 16.526 7.292 1.00 91.19 93 LEU A O 1
ATOM 715 N N . GLY A 1 94 ? -8.051 16.944 5.561 1.00 91.06 94 GLY A N 1
ATOM 716 C CA . GLY A 1 94 ? -8.490 15.793 4.771 1.00 91.06 94 GLY A CA 1
ATOM 717 C C . GLY A 1 94 ? -8.198 14.465 5.472 1.00 91.06 94 GLY A C 1
ATOM 718 O O . GLY A 1 94 ? -9.063 13.592 5.523 1.00 91.06 94 GLY A O 1
ATOM 719 N N . ILE A 1 95 ? -7.010 14.335 6.066 1.00 91.19 95 ILE A N 1
ATOM 720 C CA . ILE A 1 95 ? -6.618 13.165 6.863 1.00 91.19 95 ILE A CA 1
ATOM 721 C C . ILE A 1 95 ? -7.506 13.043 8.097 1.00 91.19 95 ILE A C 1
ATOM 723 O O . ILE A 1 95 ? -8.053 11.975 8.342 1.00 91.19 95 ILE A O 1
ATOM 727 N N . LEU A 1 96 ? -7.717 14.130 8.845 1.00 90.75 96 LEU A N 1
ATOM 728 C CA . LEU A 1 96 ? -8.549 14.104 10.047 1.00 90.75 96 LEU A CA 1
ATOM 729 C C . LEU A 1 96 ? -9.976 13.618 9.749 1.00 90.75 96 LEU A C 1
ATOM 731 O O . LEU A 1 96 ? -10.511 12.785 10.479 1.00 90.75 96 LEU A O 1
ATOM 735 N N . VAL A 1 97 ? -10.579 14.084 8.651 1.00 93.00 97 VAL A N 1
ATOM 736 C CA . VAL A 1 97 ? -11.907 13.625 8.206 1.00 93.00 97 VAL A CA 1
ATOM 737 C C . VAL A 1 97 ? -11.906 12.125 7.901 1.00 93.00 97 VAL A C 1
ATOM 739 O O . VAL A 1 97 ? -12.826 11.415 8.313 1.00 93.00 97 VAL A O 1
ATOM 742 N N . ARG A 1 98 ? -10.871 11.627 7.214 1.00 91.88 98 ARG A N 1
ATOM 743 C CA . ARG A 1 98 ? -10.699 10.197 6.916 1.00 91.88 98 ARG A CA 1
ATOM 744 C C . ARG A 1 98 ? -10.548 9.367 8.197 1.00 91.88 98 ARG A C 1
ATOM 746 O O . ARG A 1 98 ? -11.305 8.423 8.402 1.00 91.88 98 ARG A O 1
ATOM 753 N N . LEU A 1 99 ? -9.692 9.791 9.128 1.00 92.19 99 LEU A N 1
ATOM 754 C CA . LEU A 1 99 ? -9.506 9.130 10.426 1.00 92.19 99 LEU A CA 1
ATOM 755 C C . LEU A 1 99 ? -10.801 9.082 11.248 1.00 92.19 99 LEU A C 1
ATOM 757 O O . LEU A 1 99 ? -11.131 8.043 11.817 1.00 92.19 99 LEU A O 1
ATOM 761 N N . LEU A 1 100 ? -11.579 10.169 11.280 1.00 93.88 100 LEU A N 1
ATOM 762 C CA . LEU A 1 100 ? -12.886 10.193 11.949 1.00 93.88 100 LEU A CA 1
ATOM 763 C C . LEU A 1 100 ? -13.880 9.212 11.315 1.00 93.88 100 LEU A C 1
ATOM 765 O O . LEU A 1 100 ? -14.651 8.562 12.027 1.00 93.88 100 LEU A O 1
ATOM 769 N N . ARG A 1 101 ? -13.858 9.070 9.985 1.00 93.88 101 ARG A N 1
ATOM 770 C CA . ARG A 1 101 ? -14.691 8.103 9.261 1.00 93.88 101 ARG A CA 1
ATOM 771 C C . ARG A 1 101 ? -14.307 6.665 9.599 1.00 93.88 101 ARG A C 1
ATOM 773 O O . ARG A 1 101 ? -15.193 5.855 9.882 1.00 93.88 101 ARG A O 1
ATOM 780 N N . THR A 1 102 ? -13.013 6.366 9.626 1.00 93.25 102 THR A N 1
ATOM 781 C CA . THR A 1 102 ? -12.485 5.054 10.025 1.00 93.25 102 THR A CA 1
ATOM 782 C C . THR A 1 102 ? -12.840 4.747 11.471 1.00 93.25 102 THR A C 1
ATOM 784 O O . THR A 1 102 ? -13.422 3.701 11.754 1.00 93.25 102 THR A O 1
ATOM 787 N N . ARG A 1 103 ? -12.641 5.708 12.378 1.00 93.44 103 ARG A N 1
ATOM 788 C CA . ARG A 1 103 ? -13.034 5.594 13.786 1.00 93.44 103 ARG A CA 1
ATOM 789 C C . ARG A 1 103 ? -14.522 5.293 13.951 1.00 93.44 103 ARG A C 1
ATOM 791 O O . ARG A 1 103 ? -14.894 4.428 14.741 1.00 93.44 103 ARG A O 1
ATOM 798 N N . ARG A 1 104 ? -15.392 5.984 13.208 1.00 93.56 104 ARG A N 1
ATOM 799 C CA . ARG A 1 104 ? -16.839 5.723 13.223 1.00 93.56 104 ARG A CA 1
ATOM 800 C C . ARG A 1 104 ? -17.163 4.321 12.708 1.00 93.56 104 ARG A C 1
ATOM 802 O O . ARG A 1 104 ? -17.972 3.639 13.326 1.00 93.56 104 ARG A O 1
ATOM 809 N N . SER A 1 105 ? -16.507 3.891 11.633 1.00 92.00 105 SER A N 1
ATOM 810 C CA . SER A 1 105 ? -16.696 2.561 11.038 1.00 92.00 105 SER A CA 1
ATOM 811 C C . SER A 1 105 ? -16.276 1.442 12.002 1.00 92.00 105 SER A C 1
ATOM 813 O O . SER A 1 105 ? -16.995 0.458 12.161 1.00 92.00 105 SER A O 1
ATOM 815 N N . LEU A 1 106 ? -15.173 1.642 12.731 1.00 90.62 106 LEU A N 1
ATOM 816 C CA . LEU A 1 106 ? -14.706 0.740 13.790 1.00 90.62 106 LEU A CA 1
ATOM 817 C C . LEU A 1 106 ? -15.643 0.683 14.999 1.00 90.62 106 LEU A C 1
ATOM 819 O O . LEU A 1 106 ? -15.690 -0.330 15.686 1.00 90.62 106 LEU A O 1
ATOM 823 N N . ARG A 1 107 ? -16.362 1.770 15.300 1.00 88.44 107 ARG A N 1
ATOM 824 C CA . ARG A 1 107 ? -17.352 1.801 16.389 1.00 88.44 107 ARG A CA 1
ATOM 825 C C . ARG A 1 107 ? -18.687 1.181 15.994 1.00 88.44 107 ARG A C 1
ATOM 827 O O . ARG A 1 107 ? -19.404 0.712 16.866 1.00 88.44 107 ARG A O 1
ATOM 834 N N . SER A 1 108 ? -19.032 1.209 14.708 1.00 89.12 108 SER A N 1
ATOM 835 C CA . SER A 1 108 ? -20.279 0.618 14.213 1.00 89.12 108 SER A CA 1
ATOM 836 C C . SER A 1 108 ? -20.236 -0.901 14.075 1.00 89.12 108 SER A C 1
ATOM 838 O O . SER A 1 108 ? -21.289 -1.495 13.884 1.00 89.12 108 SER A O 1
ATOM 840 N N . LYS A 1 109 ? -19.051 -1.518 14.142 1.00 88.44 109 LYS A N 1
ATOM 841 C CA . LYS A 1 109 ? -18.882 -2.971 14.090 1.00 88.44 109 LYS A CA 1
ATOM 842 C C . LYS A 1 109 ? -18.581 -3.503 15.484 1.00 88.44 109 LYS A C 1
ATOM 844 O O . LYS A 1 109 ? -17.724 -2.974 16.193 1.00 88.44 109 LYS A O 1
ATOM 849 N N . SER A 1 110 ? -19.276 -4.560 15.867 1.00 90.69 110 SER A N 1
ATOM 850 C CA . SER A 1 110 ? -18.971 -5.327 17.069 1.00 90.69 110 SER A CA 1
ATOM 851 C C . SER A 1 110 ? -17.677 -6.130 16.895 1.00 90.69 110 SER A C 1
ATOM 853 O O . SER A 1 110 ? -17.226 -6.395 15.779 1.00 90.69 110 SER A O 1
ATOM 855 N N . ARG A 1 111 ? -17.068 -6.555 18.010 1.00 90.00 111 ARG A N 1
ATOM 856 C CA . ARG A 1 111 ? -15.854 -7.394 17.985 1.00 90.00 111 ARG A CA 1
ATOM 857 C C . ARG A 1 111 ? -16.075 -8.688 17.198 1.00 90.00 111 ARG A C 1
ATOM 859 O O . ARG A 1 111 ? -15.213 -9.080 16.427 1.00 90.00 111 ARG A O 1
ATOM 866 N N . THR A 1 112 ? -17.234 -9.323 17.352 1.00 90.56 112 THR A N 1
ATOM 867 C CA . THR A 1 112 ? -17.573 -10.565 16.645 1.00 90.56 112 THR A CA 1
ATOM 868 C C . THR A 1 112 ? -17.761 -10.345 15.145 1.00 90.56 112 THR A C 1
ATOM 870 O O . THR A 1 112 ? -17.303 -11.161 14.351 1.00 90.56 112 THR A O 1
ATOM 873 N N . GLU A 1 113 ? -18.358 -9.226 14.727 1.00 91.50 113 GLU A N 1
ATOM 874 C CA . GLU A 1 113 ? -18.418 -8.853 13.306 1.00 91.50 113 GLU A CA 1
ATOM 875 C C . GLU A 1 113 ? -17.029 -8.588 12.727 1.00 91.50 113 GLU A C 1
ATOM 877 O O . GLU A 1 113 ? -16.760 -8.954 11.591 1.00 91.50 113 GLU A O 1
ATOM 882 N N . MET A 1 114 ? -16.136 -7.965 13.500 1.00 91.62 114 MET A N 1
ATOM 883 C CA . MET A 1 114 ? -14.757 -7.740 13.069 1.00 91.62 114 MET A CA 1
ATOM 884 C C . MET A 1 114 ? -14.017 -9.066 12.878 1.00 91.62 114 MET A C 1
ATOM 886 O O . MET A 1 114 ? -13.372 -9.240 11.856 1.00 91.62 114 MET A O 1
ATOM 890 N N . LEU A 1 115 ? -14.149 -10.017 13.804 1.00 92.31 115 LEU A N 1
ATOM 891 C CA . LEU A 1 115 ? -13.483 -11.324 13.718 1.00 92.31 115 LEU A CA 1
ATOM 892 C C . LEU A 1 115 ? -14.074 -12.268 12.663 1.00 92.31 115 LEU A C 1
ATOM 894 O O . LEU A 1 115 ? -13.426 -13.237 12.294 1.00 92.31 115 LEU A O 1
ATOM 898 N N . SER A 1 116 ? -15.288 -12.001 12.180 1.00 91.50 116 SER A N 1
ATOM 899 C CA . SER A 1 116 ? -15.952 -12.809 11.145 1.00 91.50 116 SER A CA 1
ATOM 900 C C . SER A 1 116 ? -15.810 -12.241 9.732 1.00 91.50 116 SER A C 1
ATOM 902 O O . SER A 1 116 ? -16.359 -12.805 8.784 1.00 91.50 116 SER A O 1
ATOM 904 N N . LEU A 1 117 ? -15.096 -11.123 9.563 1.00 89.75 117 LEU A N 1
ATOM 905 C CA . LEU A 1 117 ? -14.776 -10.617 8.232 1.00 89.75 117 LEU A CA 1
ATOM 906 C C . LEU A 1 117 ? -13.851 -11.610 7.505 1.00 89.75 117 LEU A C 1
ATOM 908 O O . LEU A 1 117 ? -12.907 -12.118 8.110 1.00 89.75 117 LEU A O 1
ATOM 912 N N . PRO A 1 118 ? -14.099 -11.874 6.212 1.00 90.88 118 PRO A N 1
ATOM 913 C CA . PRO A 1 118 ? -13.369 -12.895 5.467 1.00 90.88 118 PRO A CA 1
ATOM 914 C C . PRO A 1 118 ? -11.915 -12.485 5.216 1.00 90.88 118 PRO A C 1
ATOM 916 O O . PRO A 1 118 ? -11.581 -11.302 5.260 1.00 90.88 118 PRO A O 1
ATOM 919 N N . ARG A 1 119 ? -11.059 -13.444 4.852 1.00 91.75 119 ARG A N 1
ATOM 920 C CA . ARG A 1 119 ? -9.746 -13.153 4.257 1.00 91.75 119 ARG A CA 1
ATOM 921 C C . ARG A 1 119 ? -9.924 -12.441 2.915 1.00 91.75 119 ARG A C 1
ATOM 923 O O . ARG A 1 119 ? -10.781 -12.805 2.108 1.00 91.75 119 ARG A O 1
ATOM 930 N N . MET A 1 120 ? -9.103 -11.428 2.663 1.00 93.00 120 MET A N 1
ATOM 931 C CA . MET A 1 120 ? -9.082 -10.750 1.372 1.00 93.00 120 MET A CA 1
ATOM 932 C C . MET A 1 120 ? -8.393 -11.634 0.326 1.00 93.00 120 MET A C 1
ATOM 934 O O . MET A 1 120 ? -7.246 -12.031 0.508 1.00 93.00 120 MET A O 1
ATOM 938 N N . THR A 1 121 ? -9.085 -11.920 -0.777 1.00 91.62 121 THR A N 1
ATOM 939 C CA . THR A 1 121 ? -8.588 -12.792 -1.862 1.00 91.62 121 THR A CA 1
ATOM 940 C C . THR A 1 121 ? -8.466 -12.091 -3.216 1.00 91.62 121 THR A C 1
ATOM 942 O O . THR A 1 121 ? -7.897 -12.648 -4.148 1.00 91.62 121 THR A O 1
ATOM 945 N N . ASP A 1 122 ? -8.992 -10.871 -3.344 1.00 92.38 122 ASP A N 1
ATOM 946 C CA . ASP A 1 122 ? -8.925 -10.095 -4.584 1.00 92.38 122 ASP A CA 1
ATOM 947 C C . ASP A 1 122 ? -7.487 -9.627 -4.851 1.00 92.38 122 ASP A C 1
ATOM 949 O O . ASP A 1 122 ? -6.943 -8.810 -4.104 1.00 92.38 122 ASP A O 1
ATOM 953 N N . GLU A 1 123 ? -6.883 -10.130 -5.929 1.00 90.44 123 GLU A N 1
ATOM 954 C CA . GLU A 1 123 ? -5.477 -9.879 -6.266 1.00 90.44 123 GLU A CA 1
ATOM 955 C C . GLU A 1 123 ? -5.145 -8.391 -6.445 1.00 90.44 123 GLU A C 1
ATOM 957 O O . GLU A 1 123 ? -4.066 -7.955 -6.045 1.00 90.44 123 GLU A O 1
ATOM 962 N N . ASN A 1 124 ? -6.059 -7.589 -7.005 1.00 90.25 124 ASN A N 1
ATOM 963 C CA . ASN A 1 124 ? -5.818 -6.156 -7.203 1.00 90.25 124 ASN A CA 1
ATOM 964 C C . ASN A 1 124 ? -5.743 -5.431 -5.858 1.00 90.25 124 ASN A C 1
ATOM 966 O O . ASN A 1 124 ? -4.883 -4.578 -5.644 1.00 90.25 124 ASN A O 1
ATOM 970 N N . ARG A 1 125 ? -6.629 -5.788 -4.922 1.00 93.69 125 ARG A N 1
ATOM 971 C CA . ARG A 1 125 ? -6.636 -5.193 -3.578 1.00 93.69 125 ARG A CA 1
ATOM 972 C C . ARG A 1 125 ? -5.437 -5.634 -2.753 1.00 93.69 125 ARG A C 1
ATOM 974 O O . ARG A 1 125 ? -4.859 -4.808 -2.052 1.00 93.69 125 ARG A O 1
ATOM 981 N N . LEU A 1 126 ? -5.049 -6.904 -2.863 1.00 93.69 126 LEU A N 1
ATOM 982 C CA . LEU A 1 126 ? -3.841 -7.414 -2.218 1.00 93.69 126 LEU A CA 1
ATOM 983 C C . LEU A 1 126 ? -2.606 -6.648 -2.687 1.00 93.69 126 LEU A C 1
ATOM 985 O O . LEU A 1 126 ? -1.762 -6.297 -1.873 1.00 93.69 126 LEU A O 1
ATOM 989 N N . VAL A 1 127 ? -2.526 -6.306 -3.971 1.00 92.62 127 VAL A N 1
ATOM 990 C CA . VAL A 1 127 ? -1.359 -5.592 -4.496 1.00 92.62 127 VAL A CA 1
ATOM 991 C C . VAL A 1 127 ? -1.335 -4.127 -4.104 1.00 92.62 127 VAL A C 1
ATOM 993 O O . VAL A 1 127 ? -0.261 -3.609 -3.812 1.00 92.62 127 VAL A O 1
ATOM 996 N N . VAL A 1 128 ? -2.495 -3.478 -3.987 1.00 94.44 128 VAL A N 1
ATOM 997 C CA . VAL A 1 128 ? -2.576 -2.159 -3.346 1.00 94.44 128 VAL A CA 1
ATOM 998 C C . VAL A 1 128 ? -2.009 -2.216 -1.925 1.00 94.44 128 VAL A C 1
ATOM 1000 O O . VAL A 1 128 ? -1.191 -1.373 -1.570 1.00 94.44 128 VAL A O 1
ATOM 1003 N N . LEU A 1 129 ? -2.411 -3.205 -1.119 1.00 94.94 129 LEU A N 1
ATOM 1004 C CA . LEU A 1 129 ? -1.927 -3.345 0.258 1.00 94.94 129 LEU A CA 1
ATOM 1005 C C . LEU A 1 129 ? -0.434 -3.684 0.326 1.00 94.94 129 LEU A C 1
ATOM 1007 O O . LEU A 1 129 ? 0.273 -3.097 1.137 1.00 94.94 129 LEU A O 1
ATOM 1011 N N . ASN A 1 130 ? 0.060 -4.546 -0.561 1.00 93.69 130 ASN A N 1
ATOM 1012 C CA . ASN A 1 130 ? 1.483 -4.872 -0.631 1.00 93.69 130 ASN A CA 1
ATOM 1013 C C . ASN A 1 130 ? 2.320 -3.650 -1.041 1.00 93.69 130 ASN A C 1
ATOM 1015 O O . ASN A 1 130 ? 3.365 -3.409 -0.452 1.00 93.69 130 ASN A O 1
ATOM 1019 N N . LEU A 1 131 ? 1.861 -2.839 -2.004 1.00 93.38 131 LEU A N 1
ATOM 1020 C CA . LEU A 1 131 ? 2.555 -1.602 -2.385 1.00 93.38 131 LEU A CA 1
ATOM 1021 C C . LEU A 1 131 ? 2.601 -0.607 -1.235 1.00 93.38 131 LEU A C 1
ATOM 1023 O O . LEU A 1 131 ? 3.630 0.018 -1.000 1.00 93.38 131 LEU A O 1
ATOM 1027 N N . ILE A 1 132 ? 1.485 -0.476 -0.520 1.00 93.19 132 ILE A N 1
ATOM 1028 C CA . ILE A 1 132 ? 1.410 0.324 0.695 1.00 93.19 132 ILE A CA 1
ATOM 1029 C C . ILE A 1 132 ? 2.471 -0.168 1.686 1.00 93.19 132 ILE A C 1
ATOM 1031 O O . ILE A 1 132 ? 3.313 0.622 2.100 1.00 93.19 132 ILE A O 1
ATOM 1035 N N . ASP A 1 133 ? 2.516 -1.463 1.997 1.00 92.44 133 ASP A N 1
ATOM 1036 C CA . ASP A 1 133 ? 3.489 -2.024 2.941 1.00 92.44 133 ASP A CA 1
ATOM 1037 C C . ASP A 1 133 ? 4.950 -1.818 2.503 1.00 92.44 133 ASP A C 1
ATOM 1039 O O . ASP A 1 133 ? 5.781 -1.443 3.331 1.00 92.44 133 ASP A O 1
ATOM 1043 N N . GLU A 1 134 ? 5.258 -1.959 1.211 1.00 91.62 134 GLU A N 1
ATOM 1044 C CA . GLU A 1 134 ? 6.598 -1.713 0.650 1.00 91.62 134 GLU A CA 1
ATOM 1045 C C . GLU A 1 134 ? 7.043 -0.244 0.747 1.00 91.62 134 GLU A C 1
ATOM 1047 O O . GLU A 1 134 ? 8.237 0.055 0.822 1.00 91.62 134 GLU A O 1
ATOM 1052 N N . MET A 1 135 ? 6.097 0.698 0.792 1.00 92.44 135 MET A N 1
ATOM 1053 C CA . MET A 1 135 ? 6.396 2.115 1.021 1.00 92.44 135 MET A CA 1
ATOM 1054 C C . MET A 1 135 ? 6.687 2.425 2.498 1.00 92.44 135 MET A C 1
ATOM 1056 O O . MET A 1 135 ? 7.295 3.458 2.794 1.00 92.44 135 MET A O 1
ATOM 1060 N N . ASN A 1 136 ? 6.271 1.563 3.433 1.00 91.00 136 ASN A N 1
ATOM 1061 C CA . ASN A 1 136 ? 6.314 1.837 4.872 1.00 91.00 136 ASN A CA 1
ATOM 1062 C C . ASN A 1 136 ? 7.718 2.202 5.406 1.00 91.00 136 ASN A C 1
ATOM 1064 O O . ASN A 1 136 ? 7.822 3.190 6.139 1.00 91.00 136 ASN A O 1
ATOM 1068 N N . PRO A 1 137 ? 8.816 1.503 5.036 1.00 91.31 137 PRO A N 1
ATOM 1069 C CA . PRO A 1 137 ? 10.156 1.869 5.501 1.00 91.31 137 PRO A CA 1
ATOM 1070 C C . PRO A 1 137 ? 10.549 3.294 5.086 1.00 91.31 137 PRO A C 1
ATOM 1072 O O . PRO A 1 137 ? 11.017 4.078 5.914 1.00 91.31 137 PRO A O 1
ATOM 1075 N N . SER A 1 138 ? 10.287 3.656 3.828 1.00 91.81 138 SER A N 1
ATOM 1076 C CA . SER A 1 138 ? 10.571 4.985 3.279 1.00 91.81 138 SER A CA 1
ATOM 1077 C C . SER A 1 138 ? 9.744 6.070 3.971 1.00 91.81 138 SER A C 1
ATOM 1079 O O . SER A 1 138 ? 10.279 7.119 4.329 1.00 91.81 138 SER A O 1
ATOM 1081 N N . LEU A 1 139 ? 8.460 5.803 4.242 1.00 91.25 139 LEU A N 1
ATOM 1082 C CA . LEU A 1 139 ? 7.587 6.717 4.986 1.00 91.25 139 LEU A CA 1
ATOM 1083 C C . LEU A 1 139 ? 8.092 6.990 6.400 1.00 91.25 139 LEU A C 1
ATOM 1085 O O . LEU A 1 139 ? 8.041 8.137 6.859 1.00 91.25 139 LEU A O 1
ATOM 1089 N N . PHE A 1 140 ? 8.534 5.939 7.090 1.00 88.19 140 PHE A N 1
ATOM 1090 C CA . PHE A 1 140 ? 9.011 6.025 8.462 1.00 88.19 140 PHE A CA 1
ATOM 1091 C C . PHE A 1 140 ? 10.317 6.817 8.545 1.00 88.19 140 PHE A C 1
ATOM 1093 O O . PHE A 1 140 ? 10.404 7.774 9.311 1.00 88.19 140 PHE A O 1
ATOM 1100 N N . ILE A 1 141 ? 11.305 6.481 7.710 1.00 91.75 141 ILE A N 1
ATOM 1101 C CA . ILE A 1 141 ? 12.625 7.128 7.725 1.00 91.75 141 ILE A CA 1
ATOM 1102 C C . ILE A 1 141 ? 12.525 8.607 7.329 1.00 91.75 141 ILE A C 1
ATOM 1104 O O . ILE A 1 141 ? 13.110 9.462 7.993 1.00 91.75 141 ILE A O 1
ATOM 1108 N N . LEU A 1 142 ? 11.737 8.935 6.300 1.00 91.31 142 LEU A N 1
ATOM 1109 C CA . LEU A 1 142 ? 11.543 10.321 5.857 1.00 91.31 142 LEU A CA 1
ATOM 1110 C C . LEU A 1 142 ? 10.633 11.138 6.788 1.00 91.31 142 LEU A C 1
ATOM 1112 O O . LEU A 1 142 ? 10.445 12.332 6.566 1.00 91.31 142 LEU A O 1
ATOM 1116 N N . SER A 1 143 ? 10.068 10.522 7.834 1.00 89.12 143 SER A N 1
ATOM 1117 C CA . SER A 1 143 ? 9.224 11.192 8.835 1.00 89.12 143 SER A CA 1
ATOM 1118 C C . SER A 1 143 ? 8.029 11.952 8.233 1.00 89.12 143 SER A C 1
ATOM 1120 O O . SER A 1 143 ? 7.613 12.997 8.736 1.00 89.12 143 SER A O 1
ATOM 1122 N N . ASN A 1 144 ? 7.439 11.435 7.149 1.00 84.81 144 ASN A N 1
ATOM 1123 C CA . ASN A 1 144 ? 6.258 12.041 6.532 1.00 84.81 144 ASN A CA 1
ATOM 1124 C C . ASN A 1 144 ? 4.975 11.611 7.267 1.00 84.81 144 ASN A C 1
ATOM 1126 O O . ASN A 1 144 ? 4.219 10.760 6.799 1.00 84.81 144 ASN A O 1
ATOM 1130 N N . GLU A 1 145 ? 4.725 12.215 8.430 1.00 85.81 145 GLU A N 1
ATOM 1131 C CA . GLU A 1 145 ? 3.615 11.863 9.332 1.00 85.81 145 GLU A CA 1
ATOM 1132 C C . GLU A 1 145 ? 2.240 11.897 8.647 1.00 85.81 145 GLU A C 1
ATOM 1134 O O . GLU A 1 145 ? 1.392 11.031 8.863 1.00 85.81 145 GLU A O 1
ATOM 1139 N N . GLY A 1 146 ? 1.999 12.896 7.792 1.00 88.06 146 GLY A N 1
ATOM 1140 C CA . GLY A 1 146 ? 0.731 13.012 7.075 1.00 88.06 146 GLY A CA 1
ATOM 1141 C C . GLY A 1 146 ? 0.511 11.833 6.128 1.00 88.06 146 GLY A C 1
ATOM 1142 O O . GLY A 1 146 ? -0.586 11.272 6.063 1.00 88.06 146 GLY A O 1
ATOM 1143 N N . LEU A 1 147 ? 1.557 11.440 5.406 1.00 89.75 147 LEU A N 1
ATOM 1144 C CA . LEU A 1 147 ? 1.491 10.309 4.496 1.00 89.75 147 LEU A CA 1
ATOM 1145 C C . LEU A 1 147 ? 1.387 8.975 5.244 1.00 89.75 147 LEU A C 1
ATOM 1147 O O . LEU A 1 147 ? 0.593 8.137 4.832 1.00 89.75 147 LEU A O 1
ATOM 1151 N N . GLN A 1 148 ? 2.068 8.819 6.384 1.00 89.94 148 GLN A N 1
ATOM 1152 C CA . GLN A 1 148 ? 1.908 7.658 7.274 1.00 89.94 148 GLN A CA 1
ATOM 1153 C C . GLN A 1 148 ? 0.459 7.507 7.771 1.00 89.94 148 GLN A C 1
ATOM 1155 O O . GLN A 1 148 ? -0.119 6.422 7.731 1.00 89.94 148 GLN A O 1
ATOM 1160 N N . LEU A 1 149 ? -0.193 8.602 8.179 1.00 90.75 149 LEU A N 1
ATOM 1161 C CA . LEU A 1 149 ? -1.605 8.554 8.578 1.00 90.75 149 LEU A CA 1
ATOM 1162 C C . LEU A 1 149 ? -2.528 8.199 7.405 1.00 90.75 149 LEU A C 1
ATOM 1164 O O . LEU A 1 149 ? -3.502 7.467 7.584 1.00 90.75 149 LEU A O 1
ATOM 1168 N N . ALA A 1 150 ? -2.241 8.713 6.205 1.00 90.56 150 ALA A N 1
ATOM 1169 C CA . ALA A 1 150 ? -2.998 8.371 5.004 1.00 90.56 150 ALA A CA 1
ATOM 1170 C C . ALA A 1 150 ? -2.818 6.894 4.613 1.00 90.56 150 ALA A C 1
ATOM 1172 O O . ALA A 1 150 ? -3.806 6.253 4.263 1.00 90.56 150 ALA A O 1
ATOM 1173 N N . HIS A 1 151 ? -1.597 6.367 4.719 1.00 91.12 151 HIS A N 1
ATOM 1174 C CA . HIS A 1 151 ? -1.241 4.960 4.524 1.00 91.12 151 HIS A CA 1
ATOM 1175 C C . HIS A 1 151 ? -2.067 4.055 5.437 1.00 91.12 151 HIS A C 1
ATOM 1177 O O . HIS A 1 151 ? -2.809 3.200 4.949 1.00 91.12 151 HIS A O 1
ATOM 1183 N N . HIS A 1 152 ? -2.019 4.289 6.753 1.00 90.25 152 HIS A N 1
ATOM 1184 C CA . HIS A 1 152 ? -2.752 3.464 7.716 1.00 90.25 152 HIS A CA 1
ATOM 1185 C C . HIS A 1 152 ? -4.263 3.557 7.528 1.00 90.25 152 HIS A C 1
ATOM 1187 O O . HIS A 1 152 ? -4.981 2.569 7.686 1.00 90.25 152 HIS A O 1
ATOM 1193 N N . GLU A 1 153 ? -4.772 4.729 7.149 1.00 91.50 153 GLU A N 1
ATOM 1194 C CA . GLU A 1 153 ? -6.195 4.872 6.875 1.00 91.50 153 GLU A CA 1
ATOM 1195 C C . GLU A 1 153 ? -6.646 4.058 5.657 1.00 91.50 153 GLU A C 1
ATOM 1197 O O . GLU A 1 153 ? -7.722 3.460 5.723 1.00 91.50 153 GLU A O 1
ATOM 1202 N N . ILE A 1 154 ? -5.834 3.964 4.594 1.00 92.50 154 ILE A N 1
ATOM 1203 C CA . ILE A 1 154 ? -6.156 3.115 3.437 1.00 92.50 154 ILE A CA 1
ATOM 1204 C C . ILE A 1 154 ? -6.189 1.646 3.856 1.00 92.50 154 ILE A C 1
ATOM 1206 O O . ILE A 1 154 ? -7.168 0.969 3.547 1.00 92.50 154 ILE A O 1
ATOM 1210 N N . GLN A 1 155 ? -5.186 1.164 4.598 1.00 94.38 155 GLN A N 1
ATOM 1211 C CA . GLN A 1 155 ? -5.178 -0.215 5.103 1.00 94.38 155 GLN A CA 1
ATOM 1212 C C . GLN A 1 155 ? -6.462 -0.514 5.894 1.00 94.38 155 GLN A C 1
ATOM 1214 O O . GLN A 1 155 ? -7.153 -1.496 5.623 1.00 94.38 155 GLN A O 1
ATOM 1219 N N . MET A 1 156 ? -6.856 0.382 6.803 1.00 94.12 156 MET A N 1
ATOM 1220 C CA . MET A 1 156 ? -8.092 0.226 7.575 1.00 94.12 156 MET A CA 1
ATOM 1221 C C . MET A 1 156 ? -9.350 0.252 6.709 1.00 94.12 156 MET A C 1
ATOM 1223 O O . MET A 1 156 ? -10.258 -0.554 6.914 1.00 94.12 156 MET A O 1
ATOM 1227 N N . PHE A 1 157 ? -9.425 1.157 5.733 1.00 92.50 157 PHE A N 1
ATOM 1228 C CA . PHE A 1 157 ? -10.552 1.226 4.807 1.00 92.50 157 PHE A CA 1
ATOM 1229 C C . PHE A 1 157 ? -10.703 -0.071 4.002 1.00 92.50 157 PHE A C 1
ATOM 1231 O O . PHE A 1 157 ? -11.818 -0.580 3.864 1.00 92.50 157 PHE A O 1
ATOM 1238 N N . TYR A 1 158 ? -9.593 -0.616 3.503 1.00 94.19 158 TYR A N 1
ATOM 1239 C CA . TYR A 1 158 ? -9.574 -1.875 2.764 1.00 94.19 158 TYR A CA 1
ATOM 1240 C C . TYR A 1 158 ? -9.969 -3.054 3.654 1.00 94.19 158 TYR A C 1
ATOM 1242 O O . TYR A 1 158 ? -10.857 -3.814 3.269 1.00 94.19 158 TYR A O 1
ATOM 1250 N N . GLY A 1 159 ? -9.402 -3.143 4.860 1.00 93.12 159 GLY A N 1
ATOM 1251 C CA . GLY A 1 159 ? -9.719 -4.185 5.839 1.00 93.12 159 GLY A CA 1
ATOM 1252 C C . GLY A 1 159 ? -11.209 -4.239 6.179 1.00 93.12 159 GLY A C 1
ATOM 1253 O O . GLY A 1 159 ? -11.886 -5.253 6.016 1.00 93.12 159 GLY A O 1
ATOM 1254 N N . LEU A 1 160 ? -11.765 -3.085 6.555 1.00 92.00 160 LEU A N 1
ATOM 1255 C CA . LEU A 1 160 ? -13.164 -2.964 6.970 1.00 92.00 160 LEU A CA 1
ATOM 1256 C C . LEU A 1 160 ? -14.175 -3.232 5.850 1.00 92.00 160 LEU A C 1
ATOM 1258 O O . LEU A 1 160 ? -15.336 -3.538 6.142 1.00 92.00 160 LEU A O 1
ATOM 1262 N N . ARG A 1 161 ? -13.770 -3.053 4.588 1.00 91.88 161 ARG A N 1
ATOM 1263 C CA . ARG A 1 161 ? -14.656 -3.160 3.425 1.00 91.88 161 ARG A CA 1
ATOM 1264 C C . ARG A 1 161 ? -14.533 -4.491 2.692 1.00 91.88 161 ARG A C 1
ATOM 1266 O O . ARG A 1 161 ? -15.531 -4.958 2.147 1.00 91.88 161 ARG A O 1
ATOM 1273 N N . TYR A 1 162 ? -13.335 -5.058 2.635 1.00 92.69 162 TYR A N 1
ATOM 1274 C CA . TYR A 1 162 ? -13.017 -6.184 1.757 1.00 92.69 162 TYR A CA 1
ATOM 1275 C C . TYR A 1 162 ? -12.462 -7.403 2.490 1.00 92.69 162 TYR A C 1
ATOM 1277 O O . TYR A 1 162 ? -12.192 -8.405 1.830 1.00 92.69 162 TYR A O 1
ATOM 1285 N N . GLY A 1 163 ? -12.333 -7.336 3.815 1.00 92.06 163 GLY A N 1
ATOM 1286 C CA . GLY A 1 163 ? -11.801 -8.428 4.614 1.00 92.06 163 GLY A CA 1
ATOM 1287 C C . GLY A 1 163 ? -10.340 -8.232 4.999 1.00 92.06 163 GLY A C 1
ATOM 1288 O O . GLY A 1 163 ? -9.710 -7.246 4.620 1.00 92.06 163 GLY A O 1
ATOM 1289 N N . TRP A 1 164 ? -9.807 -9.174 5.767 1.00 90.56 164 TRP A N 1
ATOM 1290 C CA . TRP A 1 164 ? -8.511 -9.034 6.418 1.00 90.56 164 TRP A CA 1
ATOM 1291 C C . TRP A 1 164 ? -7.345 -9.608 5.617 1.00 90.56 164 TRP A C 1
ATOM 1293 O O . TRP A 1 164 ? -7.457 -10.578 4.867 1.00 90.56 164 TRP A O 1
ATOM 1303 N N . THR A 1 165 ? -6.198 -8.991 5.854 1.00 92.56 165 THR A N 1
ATOM 1304 C CA . THR A 1 165 ? -4.839 -9.429 5.528 1.00 92.56 165 THR A CA 1
ATOM 1305 C C . THR A 1 165 ? -3.939 -9.103 6.717 1.00 92.56 165 THR A C 1
ATOM 1307 O O . THR A 1 165 ? -4.302 -8.256 7.542 1.00 92.56 165 THR A O 1
ATOM 1310 N N . SER A 1 166 ? -2.737 -9.683 6.773 1.00 89.50 166 SER A N 1
ATOM 1311 C CA . SER A 1 166 ? -1.716 -9.312 7.769 1.00 89.50 166 SER A CA 1
ATOM 1312 C C . SER A 1 166 ? -1.495 -7.794 7.850 1.00 89.50 166 SER A C 1
ATOM 1314 O O . SER A 1 166 ? -1.497 -7.228 8.943 1.00 89.50 166 SER A O 1
ATOM 1316 N N . SER A 1 167 ? -1.428 -7.123 6.696 1.00 91.44 167 SER A N 1
ATOM 1317 C CA . SER A 1 167 ? -1.318 -5.663 6.559 1.00 91.44 167 SER A CA 1
ATOM 1318 C C . SER A 1 167 ? -2.426 -4.911 7.307 1.00 91.44 167 SER A C 1
ATOM 1320 O O . SER A 1 167 ? -2.177 -4.045 8.145 1.00 91.44 167 SER A O 1
ATOM 1322 N N . THR A 1 168 ? -3.685 -5.276 7.061 1.00 92.81 168 THR A N 1
ATOM 1323 C CA . THR A 1 168 ? -4.849 -4.596 7.661 1.00 92.81 168 THR A CA 1
ATOM 1324 C C . THR A 1 168 ? -5.065 -4.936 9.143 1.00 92.81 168 THR A C 1
ATOM 1326 O O . THR A 1 168 ? -5.573 -4.102 9.898 1.00 92.81 168 THR A O 1
ATOM 1329 N N . MET A 1 169 ? -4.640 -6.126 9.586 1.00 91.88 169 MET A N 1
ATOM 1330 C CA . MET A 1 169 ? -4.611 -6.492 11.008 1.00 91.88 169 MET A CA 1
ATOM 1331 C C . MET A 1 169 ? -3.562 -5.661 11.751 1.00 91.88 169 MET A C 1
ATOM 1333 O O . MET A 1 169 ? -3.867 -5.058 12.780 1.00 91.88 169 MET A O 1
ATOM 1337 N N . SER A 1 170 ? -2.363 -5.528 11.175 1.00 90.69 170 SER A N 1
ATOM 1338 C CA . SER A 1 170 ? -1.321 -4.630 11.684 1.00 90.69 170 SER A CA 1
ATOM 1339 C C . SER A 1 170 ? -1.828 -3.187 11.773 1.00 90.69 170 SER A C 1
ATOM 1341 O O . SER A 1 170 ? -1.766 -2.571 12.835 1.00 90.69 170 SER A O 1
ATOM 1343 N N . ALA A 1 171 ? -2.472 -2.683 10.715 1.00 93.12 171 ALA A N 1
ATOM 1344 C CA . ALA A 1 171 ? -3.077 -1.352 10.716 1.00 93.12 171 ALA A CA 1
ATOM 1345 C C . ALA A 1 171 ? -4.142 -1.169 11.811 1.00 93.12 171 ALA A C 1
ATOM 1347 O O . ALA A 1 171 ? -4.279 -0.068 12.348 1.00 93.12 171 ALA A O 1
ATOM 1348 N N . THR A 1 172 ? -4.867 -2.231 12.185 1.00 93.19 172 THR A N 1
ATOM 1349 C CA . THR A 1 172 ? -5.842 -2.192 13.289 1.00 93.19 172 THR A CA 1
ATOM 1350 C C . THR A 1 172 ? -5.143 -1.931 14.619 1.00 93.19 172 THR A C 1
ATOM 1352 O O . THR A 1 172 ? -5.592 -1.065 15.375 1.00 93.19 172 THR A O 1
ATOM 1355 N N . ALA A 1 173 ? -4.011 -2.593 14.876 1.00 92.75 173 ALA A N 1
ATOM 1356 C CA . ALA A 1 173 ? -3.181 -2.313 16.044 1.00 92.75 173 ALA A CA 1
ATOM 1357 C C . ALA A 1 173 ? -2.601 -0.889 15.989 1.00 92.75 173 ALA A C 1
ATOM 1359 O O . ALA A 1 173 ? -2.715 -0.132 16.957 1.00 92.75 173 ALA A O 1
ATOM 1360 N N . THR A 1 174 ? -2.044 -0.479 14.844 1.00 90.75 174 THR A N 1
ATOM 1361 C CA . THR A 1 174 ? -1.429 0.848 14.676 1.00 90.75 174 THR A CA 1
ATOM 1362 C C . THR A 1 174 ? -2.445 1.986 14.783 1.00 90.75 174 THR A C 1
ATOM 1364 O O . THR A 1 174 ? -2.110 3.064 15.274 1.00 90.75 174 THR A O 1
ATOM 1367 N N . PHE A 1 175 ? -3.717 1.760 14.438 1.00 92.62 175 PHE A N 1
ATOM 1368 C CA . PHE A 1 175 ? -4.786 2.738 14.668 1.00 92.62 175 PHE A CA 1
ATOM 1369 C C . PHE A 1 175 ? -4.979 3.053 16.165 1.00 92.62 175 PHE A C 1
ATOM 1371 O O . PHE A 1 175 ? -5.458 4.133 16.514 1.00 92.62 175 PHE A O 1
ATOM 1378 N N . GLY A 1 176 ? -4.536 2.173 17.070 1.00 93.44 176 GLY A N 1
ATOM 1379 C CA . GLY A 1 176 ? -4.439 2.475 18.498 1.00 93.44 176 GLY A CA 1
ATOM 1380 C C . GLY A 1 176 ? -3.537 3.678 18.805 1.00 93.44 176 GLY A C 1
ATOM 1381 O O . GLY A 1 176 ? -3.875 4.488 19.667 1.00 93.44 176 GLY A O 1
ATOM 1382 N N . LEU A 1 177 ? -2.451 3.883 18.049 1.00 91.00 177 LEU A N 1
ATOM 1383 C CA . LEU A 1 177 ? -1.604 5.075 18.191 1.00 91.00 177 LEU A CA 1
ATOM 1384 C C . LEU A 1 177 ? -2.367 6.352 17.828 1.00 91.00 177 LEU A C 1
ATOM 1386 O O . LEU A 1 177 ? -2.202 7.375 18.488 1.00 91.00 177 LEU A O 1
ATOM 1390 N N . VAL A 1 178 ? -3.255 6.285 16.832 1.00 91.06 178 VAL A N 1
ATOM 1391 C CA . VAL A 1 178 ? -4.136 7.404 16.467 1.00 91.06 178 VAL A CA 1
ATOM 1392 C C . VAL A 1 178 ? -5.145 7.688 17.584 1.00 91.06 178 VAL A C 1
ATOM 1394 O O . VAL A 1 178 ? -5.387 8.850 17.908 1.00 91.06 178 VAL A O 1
ATOM 1397 N N . GLU A 1 179 ? -5.710 6.655 18.218 1.00 93.75 179 GLU A N 1
ATOM 1398 C CA . GLU A 1 179 ? -6.591 6.823 19.385 1.00 93.75 179 GLU A CA 1
ATOM 1399 C C . GLU A 1 179 ? -5.888 7.528 20.550 1.00 93.75 179 GLU A C 1
ATOM 1401 O O . GLU A 1 179 ? -6.492 8.397 21.179 1.00 93.75 179 GLU A O 1
ATOM 1406 N N . ILE A 1 180 ? -4.608 7.238 20.793 1.00 93.56 180 ILE A N 1
ATOM 1407 C CA . ILE A 1 180 ? -3.809 7.938 21.808 1.00 93.56 180 ILE A CA 1
ATOM 1408 C C . ILE A 1 180 ? -3.505 9.371 21.358 1.00 93.56 180 ILE A C 1
ATOM 1410 O O . ILE A 1 180 ? -3.907 10.322 22.025 1.00 93.56 180 ILE A O 1
ATOM 1414 N N . ALA A 1 181 ? -2.828 9.535 20.220 1.00 88.62 181 ALA A N 1
ATOM 1415 C CA . ALA A 1 181 ? -2.246 10.810 19.809 1.00 88.62 181 ALA A CA 1
ATOM 1416 C C . ALA A 1 181 ? -3.292 11.850 19.382 1.00 88.62 181 ALA A C 1
ATOM 1418 O O . ALA A 1 181 ? -3.170 13.025 19.720 1.00 88.62 181 ALA A O 1
ATOM 1419 N N . ALA A 1 182 ? -4.326 11.436 18.643 1.00 86.75 182 ALA A N 1
ATOM 1420 C CA . ALA A 1 182 ? -5.330 12.354 18.106 1.00 86.75 182 ALA A CA 1
ATOM 1421 C C . ALA A 1 182 ? -6.580 12.465 18.990 1.00 86.75 182 ALA A C 1
ATOM 1423 O O . ALA A 1 182 ? -7.290 13.470 18.925 1.00 86.75 182 ALA A O 1
ATOM 1424 N N . PHE A 1 183 ? -6.883 11.435 19.789 1.00 89.81 183 PHE A N 1
ATOM 1425 C CA . PHE A 1 183 ? -8.154 11.343 20.511 1.00 89.81 183 PHE A CA 1
ATOM 1426 C C . PHE A 1 183 ? -8.029 11.122 22.021 1.00 89.81 183 PHE A C 1
ATOM 1428 O O . PHE A 1 183 ? -9.068 11.026 22.680 1.00 89.81 183 PHE A O 1
ATOM 1435 N N . ASN A 1 184 ? -6.805 11.065 22.559 1.00 93.94 184 ASN A N 1
ATOM 1436 C CA . ASN A 1 184 ? -6.512 10.880 23.979 1.00 93.94 184 ASN A CA 1
ATOM 1437 C C . ASN A 1 184 ? -7.278 9.698 24.611 1.00 93.94 184 ASN A C 1
ATOM 1439 O O . ASN A 1 184 ? -7.871 9.824 25.682 1.00 93.94 184 ASN A O 1
ATOM 1443 N N . ASN A 1 185 ? -7.323 8.558 23.911 1.00 96.06 185 ASN A N 1
ATOM 1444 C CA . ASN A 1 185 ? -8.078 7.373 24.321 1.00 96.06 185 ASN A CA 1
ATOM 1445 C C . ASN A 1 185 ? -7.193 6.108 24.387 1.00 96.06 185 ASN A C 1
ATOM 1447 O O . ASN A 1 185 ? -7.247 5.258 23.492 1.00 96.06 185 ASN A O 1
ATOM 1451 N N . PRO A 1 186 ? -6.379 5.959 25.449 1.00 96.19 186 PRO A N 1
ATOM 1452 C CA . PRO A 1 186 ? -5.499 4.801 25.617 1.00 96.19 186 PRO A CA 1
ATOM 1453 C C . PRO A 1 186 ? -6.259 3.488 25.846 1.00 96.19 186 PRO A C 1
ATOM 1455 O O . PRO A 1 186 ? -5.795 2.431 25.427 1.00 96.19 186 PRO A O 1
ATOM 1458 N N . GLU A 1 187 ? -7.449 3.534 26.453 1.00 96.31 187 GLU A N 1
ATOM 1459 C CA . GLU A 1 187 ? -8.283 2.343 26.646 1.00 96.31 187 GLU A CA 1
ATOM 1460 C C . GLU A 1 187 ? -8.698 1.746 25.296 1.00 96.31 187 GLU A C 1
ATOM 1462 O O . GLU A 1 187 ? -8.532 0.550 25.049 1.00 96.31 187 GLU A O 1
ATOM 1467 N N . ARG A 1 188 ? -9.177 2.594 24.376 1.00 94.44 188 ARG A N 1
ATOM 1468 C CA . ARG A 1 188 ? -9.547 2.152 23.031 1.00 94.44 188 ARG A CA 1
ATOM 1469 C C . ARG A 1 188 ? -8.341 1.643 22.248 1.00 94.44 188 ARG A C 1
ATOM 1471 O O . ARG A 1 188 ? -8.491 0.693 21.485 1.00 94.44 188 ARG A O 1
ATOM 1478 N N . ALA A 1 189 ? -7.167 2.236 22.444 1.00 95.69 189 ALA A N 1
ATOM 1479 C CA . ALA A 1 189 ? -5.937 1.742 21.839 1.00 95.69 189 ALA A CA 1
ATOM 1480 C C . ALA A 1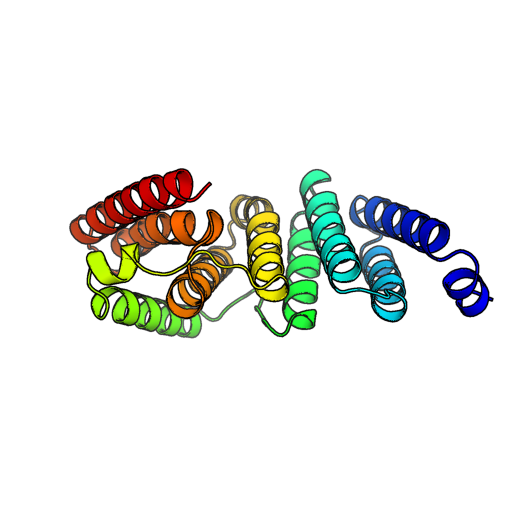 189 ? -5.611 0.311 22.294 1.00 95.69 189 ALA A C 1
ATOM 1482 O O . ALA A 1 189 ? -5.352 -0.545 21.451 1.00 95.69 189 ALA A O 1
ATOM 1483 N N . GLY A 1 190 ? -5.729 0.021 23.595 1.00 96.06 190 GLY A N 1
ATOM 1484 C CA . GLY A 1 190 ? -5.572 -1.338 24.126 1.00 96.06 190 GLY A CA 1
ATOM 1485 C C . GLY A 1 190 ? -6.583 -2.328 23.537 1.00 96.06 190 GLY A C 1
ATOM 1486 O O . GLY A 1 190 ? -6.209 -3.427 23.134 1.00 96.06 190 GLY A O 1
ATOM 1487 N N . GLN A 1 191 ? -7.850 -1.921 23.399 1.00 95.00 191 GLN A N 1
ATOM 1488 C CA . GLN A 1 191 ? -8.889 -2.750 22.771 1.00 95.00 191 GLN A CA 1
ATOM 1489 C C . GLN A 1 191 ? -8.582 -3.076 21.302 1.00 95.00 191 GLN A C 1
ATOM 1491 O O . GLN A 1 191 ? -8.844 -4.191 20.861 1.00 95.00 191 GLN A O 1
ATOM 1496 N N . LEU A 1 192 ? -8.053 -2.114 20.539 1.00 95.00 192 LEU A N 1
ATOM 1497 C CA . LEU A 1 192 ? -7.668 -2.323 19.141 1.00 95.00 192 LEU A CA 1
ATOM 1498 C C . LEU A 1 192 ? -6.435 -3.224 19.012 1.00 95.00 192 LEU A C 1
ATOM 1500 O O . LEU A 1 192 ? -6.403 -4.072 18.126 1.00 95.00 192 LEU A O 1
ATOM 1504 N N . GLY A 1 193 ? -5.465 -3.086 19.921 1.00 95.38 193 GLY A N 1
ATOM 1505 C CA . GLY A 1 193 ? -4.322 -3.993 20.002 1.00 95.38 193 GLY A CA 1
ATOM 1506 C C . GLY A 1 193 ? -4.757 -5.434 20.271 1.00 95.38 193 GLY A C 1
ATOM 1507 O O . GLY A 1 193 ? -4.370 -6.335 19.534 1.00 95.38 193 GLY A O 1
ATOM 1508 N N . GLN A 1 194 ? -5.633 -5.646 21.259 1.00 95.69 194 GLN A N 1
ATOM 1509 C CA . GLN A 1 194 ? -6.171 -6.980 21.541 1.00 95.69 194 GLN A CA 1
ATOM 1510 C C . GLN A 1 194 ? -6.974 -7.533 20.360 1.00 95.69 194 GLN A C 1
ATOM 1512 O O . GLN A 1 194 ? -6.821 -8.696 20.009 1.00 95.69 194 GLN A O 1
ATOM 1517 N N . LEU A 1 195 ? -7.791 -6.694 19.718 1.00 94.81 195 LEU A N 1
ATOM 1518 C CA . LEU A 1 195 ? -8.553 -7.089 18.538 1.00 94.81 195 LEU A CA 1
ATOM 1519 C C . LEU A 1 195 ? -7.642 -7.571 17.402 1.00 94.81 195 LEU A C 1
ATOM 1521 O O . LEU A 1 195 ? -7.950 -8.581 16.782 1.00 94.81 195 LEU A O 1
ATOM 1525 N N . ALA A 1 196 ? -6.532 -6.881 17.139 1.00 94.25 196 ALA A N 1
ATOM 1526 C CA . ALA A 1 196 ? -5.580 -7.295 16.111 1.00 94.25 196 ALA A CA 1
ATOM 1527 C C . ALA A 1 196 ? -4.926 -8.654 16.423 1.00 94.25 196 ALA A C 1
ATOM 1529 O O . ALA A 1 196 ? -4.729 -9.448 15.507 1.00 94.25 196 ALA A O 1
ATOM 1530 N N . LEU A 1 197 ? -4.637 -8.944 17.699 1.00 94.12 197 LEU A N 1
ATOM 1531 C CA . LEU A 1 197 ? -4.140 -10.260 18.124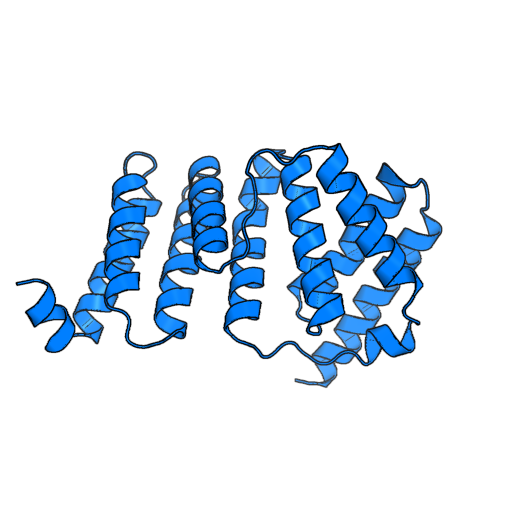 1.00 94.12 197 LEU A CA 1
ATOM 1532 C C . LEU A 1 197 ? -5.189 -11.354 17.909 1.00 94.12 197 LEU A C 1
ATOM 1534 O O . LEU A 1 197 ? -4.889 -12.386 17.324 1.00 94.12 197 LEU A O 1
ATOM 1538 N N . ASP A 1 198 ? -6.436 -11.105 18.311 1.00 94.19 198 ASP A N 1
ATOM 1539 C CA . ASP A 1 198 ? -7.513 -12.077 18.105 1.00 94.19 198 ASP A CA 1
ATOM 1540 C C . ASP A 1 198 ? -7.761 -12.344 16.609 1.00 94.19 198 ASP A C 1
ATOM 1542 O O . ASP A 1 198 ? -8.098 -13.459 16.219 1.00 94.19 198 ASP A O 1
ATOM 1546 N N . MET A 1 199 ? -7.636 -11.312 15.765 1.00 92.19 199 MET A N 1
ATOM 1547 C CA . MET A 1 199 ? -7.743 -11.461 14.313 1.00 92.19 199 MET A CA 1
ATOM 1548 C C . MET A 1 199 ? -6.631 -12.350 13.766 1.00 92.19 199 MET A C 1
ATOM 1550 O O . MET A 1 199 ? -6.913 -13.187 12.914 1.00 92.19 199 MET A O 1
ATOM 1554 N N . LEU A 1 200 ? -5.400 -12.189 14.261 1.00 91.06 200 LEU A N 1
ATOM 1555 C CA . LEU A 1 200 ? -4.265 -13.015 13.863 1.00 91.06 200 LEU A CA 1
ATOM 1556 C C . LEU A 1 200 ? -4.501 -14.487 14.232 1.00 91.06 200 LEU A C 1
ATOM 1558 O O . LEU A 1 200 ? -4.361 -15.348 13.371 1.00 91.06 200 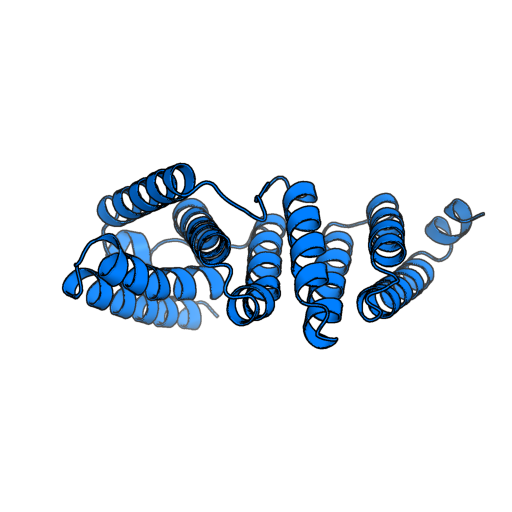LEU A O 1
ATOM 1562 N N . ASP A 1 201 ? -4.974 -14.759 15.452 1.00 91.25 201 ASP A N 1
ATOM 1563 C CA . ASP A 1 201 ? -5.309 -16.117 15.908 1.00 91.25 201 ASP A CA 1
ATOM 1564 C C . ASP A 1 201 ? -6.385 -16.795 15.044 1.00 91.25 201 ASP A C 1
ATOM 1566 O O . ASP A 1 201 ? -6.401 -18.020 14.908 1.00 91.25 201 ASP A O 1
ATOM 1570 N N . VAL A 1 202 ? -7.347 -16.023 14.527 1.00 87.88 202 VAL A N 1
ATOM 1571 C CA . VAL A 1 202 ? -8.372 -16.527 13.598 1.00 87.88 202 VAL A CA 1
ATOM 1572 C C . VAL A 1 202 ? -7.761 -16.752 12.218 1.00 87.88 202 VAL A C 1
ATOM 1574 O O . VAL A 1 202 ? -7.965 -17.806 11.629 1.00 87.88 202 VAL A O 1
ATOM 1577 N N . TYR A 1 203 ? -6.971 -15.795 11.734 1.00 84.19 203 TYR A N 1
ATOM 1578 C CA . TYR A 1 203 ? -6.354 -15.833 10.412 1.00 84.19 203 TYR A CA 1
ATOM 1579 C C . TYR A 1 203 ? -5.383 -17.010 10.238 1.00 84.19 203 TYR A C 1
ATOM 1581 O O . TYR A 1 203 ? -5.375 -17.630 9.180 1.00 84.19 203 TYR A O 1
ATOM 1589 N N . GLU A 1 204 ? -4.596 -17.342 11.267 1.00 85.12 204 GLU A N 1
ATOM 1590 C CA . GLU A 1 204 ? -3.665 -18.484 11.254 1.00 85.12 204 GLU A CA 1
ATOM 1591 C C . GLU A 1 204 ? -4.377 -19.844 11.289 1.00 85.12 204 GLU A C 1
ATOM 1593 O O . GLU A 1 204 ? -3.837 -20.832 10.803 1.00 85.12 204 GLU A O 1
ATOM 1598 N N . LYS A 1 205 ? -5.588 -19.925 11.854 1.00 82.12 205 LYS A N 1
ATOM 1599 C CA . LYS A 1 205 ? -6.378 -21.172 11.883 1.00 82.12 205 LYS A CA 1
ATOM 1600 C C . LYS A 1 205 ? -7.060 -21.488 10.555 1.00 82.12 205 LYS A C 1
ATOM 1602 O O . LYS A 1 205 ? -7.490 -22.623 10.364 1.00 82.12 205 LYS A O 1
ATOM 1607 N N . ASP A 1 206 ? -7.183 -20.486 9.691 1.00 66.31 206 ASP A N 1
ATOM 1608 C CA . ASP A 1 206 ? -7.764 -20.605 8.356 1.00 66.31 206 ASP A CA 1
ATOM 1609 C C . ASP A 1 206 ? -6.705 -20.961 7.276 1.00 66.31 206 ASP A C 1
ATOM 1611 O O . ASP A 1 206 ? -7.065 -21.058 6.100 1.00 66.31 206 ASP A O 1
ATOM 1615 N N . GLU A 1 207 ? -5.422 -21.149 7.644 1.00 57.56 207 GLU A N 1
ATOM 1616 C CA . GLU A 1 207 ? -4.337 -21.688 6.784 1.00 57.56 207 GLU A CA 1
ATOM 1617 C C . GLU A 1 207 ? -4.193 -23.215 6.870 1.00 57.56 207 GLU A C 1
ATOM 1619 O O . GLU A 1 207 ? -3.958 -23.824 5.798 1.00 57.56 207 GLU A O 1
#

InterPro domains:
  IPR053159 Hybrid Signal Transduction Histidine Kinase [PTHR43642] (5-203)

Secondary structure (DSSP, 8-state):
-HHHHHHHSHHHHHHHHHHHHHHHHHSGGGHHHHHHHHHHHHHH-SSHHHHHHHHHHHHHHHHHTT-HHHHHHHHHHHHHHTT----SS--HHHHHHHHHHHHHHHHHS-HHHHHTPPBP--HHHHHHHHHHHHHHHHHHHTT-HHHHHHHHHHHHHHHHHH-B-HHHHHHHHHHHHHHHHHH--HHHHHHHHHHHHHHHHHHHHT-

Organism: NCBI:txid210454

Radius of gyration: 18.81 Å; chains: 1; bounding box: 40×40×60 Å

Foldseek 3Di:
DLVVCCVPPVVVSLVVLLVQLLVQLLDLVRLVVNVVSLVVQVVRDPDPVSNLSSLLSSLLSNVVSVVLVSSVVSLQVSCVVLVNHDDLQDDPVVLVVLLVVLVVLVVVDDLVNLLPFDAADDPSLVSNLSSLVSSVSSCVVVVSVSRVSVSLSSLSVCCSPRHDDLSSLVSLLVSLVVCCPVPVHNVVSVVSNVSSVSSVVSVVVVD

Sequence (207 aa):
DADVTWRQEYDLTLALHNELALASCKCAESNAICQKTVDTILSNVRCVSNRHKAFLESVHGSTLAGNLDEALDFGLWALNELGVPMKKNPSKLGILVRLLRTRRSLRSKSRTEMLSLPRMTDENRLVVLNLIDEMNPSLFILSNEGLQLAHHEIQMFYGLRYGWTSSTMSATATFGLVEIAAFNNPERAGQLGQLALDMLDVYEKDE

pLDDT: mean 89.81, std 5.83, range [57.56, 96.31]